Protein 5KNH (pdb70)

Radius of gyration: 19.31 Å; Cα contacts (8 Å, |Δi|>4): 411; chains: 2; bounding box: 51×54×42 Å

Foldseek 3Di:
DVLQVQLLVCLLVLVLVSNVVSVVVPHDLQRQDPQQDGSLLNNLLNLNLSSNVVSLVSPRDQLRQGNFQDGSLLNNLLSQRQSSNVVSVVSPYDLLRQTNQGDGSLLNNLQVQRVSNNVVSVVSPYDQCRQTNVRDGSLNNNVVNPNNVSNVVSVVD/DDPVVLLVVLLVLLVCLLVPPDPPFLVFDKWDAFDPVDDLLVSLLVRCVPRPPGPSCVVNNVSSCVVCVPPDIDGPSVNSVVSSVVSVVCVVVVVRD

Nearest PDB structures (foldseek):
  5knh-assembly1_I  TM=1.010E+00  e=1.601E-16  Macaca fascicularis
  3lb6-assembly2_B  TM=8.838E-01  e=1.759E-12  Homo sapiens
  5l6y-assembly1_C  TM=8.553E-01  e=4.167E-12  Homo sapiens
  8blq-assembly1_D  TM=8.612E-01  e=4.713E-12  Homo sapiens
  7rew-assembly1_I  TM=8.942E-01  e=2.339E-11  Macaca fascicularis

Structure (mmCIF, N/CA/C/O backbone):
data_5KNH
#
_entry.id   5KNH
#
_cell.length_a   52.410
_cell.length_b   78.490
_cell.length_c   119.440
_cell.angle_alpha   90.00
_cell.angle_beta   90.00
_cell.angle_gamma   90.00
#
_symmetry.space_group_name_H-M   'C 2 2 21'
#
loop_
_entity.id
_entity.type
_entity.pdbx_description
1 polymer 'DARPIN 6G9'
2 polymer IL13
3 non-polymer 'ACETATE ION'
4 water water
#
loop_
_atom_site.group_PDB
_atom_site.id
_atom_site.type_symbol
_atom_site.label_atom_id
_atom_site.label_alt_id
_atom_site.label_comp_id
_atom_site.label_asym_id
_atom_site.label_entity_id
_atom_site.label_seq_id
_atom_site.pdbx_PDB_ins_code
_atom_site.Cartn_x
_atom_site.Cartn_y
_atom_site.Cartn_z
_atom_site.occupancy
_atom_site.B_iso_or_equiv
_atom_site.auth_seq_id
_atom_site.auth_comp_id
_atom_site.auth_asym_id
_atom_site.auth_atom_id
_atom_site.pdbx_PDB_model_num
ATOM 1 N N . SER A 1 12 ? 22.711 24.375 31.719 1.00 54.89 12 SER D N 1
ATOM 2 C CA . SER A 1 12 ? 23.291 25.229 30.640 1.00 50.11 12 SER D CA 1
ATOM 3 C C . SER A 1 12 ? 23.353 24.487 29.302 1.00 43.88 12 SER D C 1
ATOM 4 O O . SER A 1 12 ? 22.933 25.022 28.269 1.00 33.91 12 SER D O 1
ATOM 6 N N . ASP A 1 13 ? 23.875 23.259 29.324 1.00 34.06 13 ASP D N 1
ATOM 7 C CA . ASP A 1 13 ? 23.910 22.421 28.127 1.00 28.54 13 ASP D CA 1
ATOM 8 C C . ASP A 1 13 ? 22.491 22.057 27.697 1.00 24.56 13 ASP D C 1
ATOM 9 O O . ASP A 1 13 ? 22.179 22.100 26.505 1.00 24.59 13 ASP D O 1
ATOM 14 N N . LEU A 1 14 ? 21.651 21.704 28.673 1.00 25.74 14 LEU D N 1
ATOM 15 C CA . LEU A 1 14 ? 20.248 21.374 28.418 1.00 25.35 14 LEU D CA 1
ATOM 16 C C . LEU A 1 14 ? 19.547 22.536 27.715 1.00 24.54 14 LEU D C 1
ATOM 17 O O . LEU A 1 14 ? 18.773 22.325 26.780 1.00 23.29 14 LEU D O 1
ATOM 22 N N . ASP A 1 15 ? 19.831 23.753 28.175 1.00 24.77 15 ASP D N 1
ATOM 23 C CA . ASP A 1 15 ? 19.194 24.970 27.661 1.00 22.49 15 ASP D CA 1
ATOM 24 C C . ASP A 1 15 ? 19.564 25.241 26.196 1.00 23.16 15 ASP D C 1
ATOM 25 O O . ASP A 1 15 ? 18.713 25.618 25.385 1.00 22.29 15 ASP D O 1
ATOM 30 N N . LYS A 1 16 ? 20.838 25.046 25.861 1.00 21.25 16 LYS D N 1
ATOM 31 C CA . LYS A 1 16 ? 21.316 25.184 24.494 1.00 21.10 16 LYS D CA 1
ATOM 32 C C . LYS A 1 16 ? 20.681 24.128 23.576 1.00 20.25 16 LYS D C 1
ATOM 33 O O . LYS A 1 16 ? 20.261 24.435 22.457 1.00 20.26 16 LYS D O 1
ATOM 36 N N . LYS A 1 17 ? 20.615 22.891 24.059 1.00 18.07 17 LYS D N 1
ATOM 37 C CA . LYS A 1 17 ? 19.972 21.804 23.331 1.00 17.80 17 LYS D CA 1
ATOM 38 C C . LYS A 1 17 ? 18.486 22.088 23.120 1.00 18.27 17 LYS D C 1
ATOM 39 O O . LYS A 1 17 ? 17.929 21.762 22.067 1.00 16.93 17 LYS D O 1
ATOM 45 N N . LEU A 1 18 ? 17.849 22.693 24.120 1.00 16.03 18 LEU D N 1
ATOM 46 C CA . LEU A 1 18 ? 16.428 23.013 24.002 1.00 13.66 18 LEU D CA 1
ATOM 47 C C . LEU A 1 18 ? 16.220 24.059 22.906 1.00 15.05 18 LEU D C 1
ATOM 48 O O . LEU A 1 18 ? 15.320 23.914 22.078 1.00 14.84 18 LEU D O 1
ATOM 53 N N . LEU A 1 19 ? 17.039 25.109 22.890 1.00 13.23 19 LEU D N 1
ATOM 54 C CA . LEU A 1 19 ? 16.942 26.115 21.816 1.00 15.79 19 LEU D CA 1
ATOM 55 C C . LEU A 1 19 ? 17.102 25.454 20.458 1.00 16.56 19 LEU D C 1
ATOM 56 O O . LEU A 1 19 ? 16.334 25.730 19.536 1.00 15.84 19 LEU D O 1
ATOM 61 N N . GLU A 1 20 ? 18.100 24.583 20.345 1.00 16.96 20 GLU D N 1
ATOM 62 C CA . GLU A 1 20 ? 18.372 23.872 19.093 1.00 16.24 20 GLU D CA 1
ATOM 63 C C . GLU A 1 20 ? 17.204 22.988 18.652 1.00 16.55 20 GLU D C 1
ATOM 64 O O . GLU A 1 20 ? 16.801 23.028 17.481 1.00 16.01 20 GLU D O 1
ATOM 70 N N . ALA A 1 21 ? 16.665 22.198 19.585 1.00 17.67 21 ALA D N 1
ATOM 71 C CA . ALA A 1 21 ? 15.597 21.249 19.284 1.00 16.91 21 ALA D CA 1
ATOM 72 C C . ALA A 1 21 ? 14.297 21.960 18.932 1.00 14.83 21 ALA D C 1
ATOM 73 O O . ALA A 1 21 ? 13.558 21.524 18.030 1.00 15.17 21 ALA D O 1
ATOM 75 N N . ALA A 1 22 ? 14.007 23.055 19.641 1.00 13.73 22 ALA D N 1
ATOM 76 C CA . ALA A 1 22 ? 12.826 23.864 19.353 1.00 12.75 22 ALA D CA 1
ATOM 77 C C . ALA A 1 22 ? 12.896 24.479 17.962 1.00 15.56 22 ALA D C 1
ATOM 78 O O . ALA A 1 22 ? 11.895 24.509 17.243 1.00 14.53 22 ALA D O 1
ATOM 80 N N . ARG A 1 23 ? 14.073 24.969 17.577 1.00 13.62 23 ARG D N 1
ATOM 81 C CA . ARG A 1 23 ? 14.246 25.538 16.238 1.00 11.94 23 ARG D CA 1
ATOM 82 C C . ARG A 1 23 ? 14.077 24.469 15.151 1.00 15.16 23 ARG D C 1
ATOM 83 O O . ARG A 1 23 ? 13.481 24.725 14.101 1.00 15.26 23 ARG D O 1
ATOM 91 N N . ALA A 1 24 ? 14.608 23.283 15.431 1.00 14.90 24 ALA D N 1
ATOM 92 C CA . ALA A 1 24 ? 14.681 22.191 14.456 1.00 16.11 24 ALA D CA 1
ATOM 93 C C . ALA A 1 24 ? 13.401 21.364 14.346 1.00 20.20 24 ALA D C 1
ATOM 94 O O . ALA A 1 24 ? 13.284 20.522 13.438 1.00 20.04 24 ALA D O 1
ATOM 96 N N . GLY A 1 25 ? 12.450 21.593 15.250 1.00 14.40 25 GLY D N 1
ATOM 97 C CA . GLY A 1 25 ? 11.174 20.868 15.222 1.00 13.21 25 GLY D CA 1
ATOM 98 C C . GLY A 1 25 ? 11.235 19.459 15.786 1.00 16.86 25 GLY D C 1
ATOM 99 O O . GLY A 1 25 ? 10.394 18.613 15.447 1.00 16.95 25 GLY D O 1
ATOM 100 N N . GLN A 1 26 ? 12.225 19.209 16.643 1.00 16.28 26 GLN D N 1
ATOM 101 C CA . GLN A 1 26 ? 12.453 17.879 17.195 1.00 15.14 26 GLN D CA 1
ATOM 102 C C . GLN A 1 26 ? 11.563 17.635 18.400 1.00 16.25 26 GLN D C 1
ATOM 103 O O . GLN A 1 26 ? 11.989 17.825 19.540 1.00 18.30 26 GLN D O 1
ATOM 109 N N . ASP A 1 27 ? 10.327 17.212 18.121 1.00 14.93 27 ASP D N 1
ATOM 110 C CA . ASP A 1 27 ? 9.282 17.092 19.135 1.00 13.79 27 ASP D CA 1
ATOM 111 C C . ASP A 1 27 ? 9.746 16.249 20.319 1.00 18.78 27 ASP D C 1
ATOM 112 O O . ASP A 1 27 ? 9.627 16.676 21.473 1.00 17.45 27 ASP D O 1
ATOM 117 N N . ASP A 1 28 ? 10.271 15.058 20.024 1.00 21.09 28 ASP D N 1
ATOM 118 C CA . ASP A 1 28 ? 10.654 14.119 21.076 1.00 20.78 28 ASP D CA 1
ATOM 119 C C . ASP A 1 28 ? 11.775 14.679 21.937 1.00 19.54 28 ASP D C 1
ATOM 120 O O . ASP A 1 28 ? 11.739 14.547 23.168 1.00 22.85 28 ASP D O 1
ATOM 125 N N . GLU A 1 29 ? 12.759 15.300 21.293 1.00 17.51 29 GLU D N 1
ATOM 126 C CA . GLU A 1 29 ? 13.890 15.885 22.009 1.00 16.89 29 GLU D CA 1
ATOM 127 C C . GLU A 1 29 ? 13.443 17.012 22.945 1.00 18.05 29 GLU D C 1
ATOM 128 O O . GLU A 1 29 ? 13.927 17.112 24.071 1.00 19.48 29 GLU D O 1
ATOM 134 N N . VAL A 1 30 ? 12.522 17.856 22.482 1.00 16.26 30 VAL D N 1
ATOM 135 C CA . VAL A 1 30 ? 11.965 18.898 23.337 1.00 15.07 30 VAL D CA 1
ATOM 136 C C . VAL A 1 30 ? 11.289 18.288 24.573 1.00 16.17 30 VAL D C 1
ATOM 137 O O . VAL A 1 30 ? 11.480 18.783 25.684 1.00 18.85 30 VAL D O 1
ATOM 141 N N . ARG A 1 31 ? 10.508 17.225 24.384 1.00 18.91 31 ARG D N 1
ATOM 142 C CA . ARG A 1 31 ? 9.809 16.586 25.510 1.00 18.04 31 ARG D CA 1
ATOM 143 C C . ARG A 1 31 ? 10.811 16.057 26.527 1.00 21.72 31 ARG D C 1
ATOM 144 O O . ARG A 1 31 ? 10.635 16.231 27.735 1.00 22.08 31 ARG D O 1
ATOM 152 N N . ILE A 1 32 ? 11.861 15.413 26.026 1.00 19.76 32 ILE D N 1
ATOM 153 C CA . ILE A 1 32 ? 12.902 14.835 26.873 1.00 20.18 32 ILE D CA 1
ATOM 154 C C . ILE A 1 32 ? 13.655 15.907 27.648 1.00 21.97 32 ILE D C 1
ATOM 155 O O . ILE A 1 32 ? 13.824 15.794 28.853 1.00 21.16 32 ILE D O 1
ATOM 160 N N . LEU A 1 33 ? 14.103 16.946 26.951 1.00 17.82 33 LEU D N 1
ATOM 161 C CA . LEU A 1 33 ? 14.837 18.033 27.598 1.00 18.82 33 LEU D CA 1
ATOM 162 C C . LEU A 1 33 ? 13.986 18.729 28.661 1.00 19.46 33 LEU D C 1
ATOM 163 O O . LEU A 1 33 ? 14.500 19.076 29.726 1.00 20.47 33 LEU D O 1
ATOM 168 N N . MET A 1 34 ? 12.697 18.934 28.385 1.00 17.93 34 MET D N 1
ATOM 169 C CA . MET A 1 34 ? 11.817 19.590 29.360 1.00 18.74 34 MET D CA 1
ATOM 170 C C . MET A 1 34 ? 11.616 18.712 30.602 1.00 21.34 34 MET D C 1
ATOM 171 O O . MET A 1 34 ? 11.677 19.207 31.732 1.00 22.34 34 MET D O 1
ATOM 176 N N . ALA A 1 35 ? 11.379 17.421 30.386 1.00 21.12 35 ALA D N 1
ATOM 177 C CA . ALA A 1 35 ? 11.269 16.461 31.481 1.00 25.88 35 ALA D CA 1
ATOM 178 C C . ALA A 1 35 ? 12.544 16.364 32.326 1.00 27.39 35 ALA D C 1
ATOM 179 O O . ALA A 1 35 ? 12.471 16.069 33.519 1.00 29.90 35 ALA D O 1
ATOM 181 N N . ASN A 1 36 ? 13.701 16.611 31.707 1.00 25.29 36 ASN D N 1
ATOM 182 C CA . ASN A 1 36 ? 14.994 16.555 32.399 1.00 23.57 36 ASN D CA 1
ATOM 183 C C . ASN A 1 36 ? 15.452 17.885 33.028 1.00 24.20 36 ASN D C 1
ATOM 184 O O . ASN A 1 36 ? 16.574 17.991 33.537 1.00 31.41 36 ASN D O 1
ATOM 189 N N . GLY A 1 37 ? 14.584 18.895 32.990 1.00 24.55 37 GLY D N 1
ATOM 190 C CA . GLY A 1 37 ? 14.836 20.146 33.695 1.00 26.31 37 GLY D CA 1
ATOM 191 C C . GLY A 1 37 ? 15.363 21.324 32.895 1.00 31.47 37 GLY D C 1
ATOM 192 O O . GLY A 1 37 ? 15.833 22.300 33.481 1.00 29.83 37 GLY D O 1
ATOM 193 N N . ALA A 1 38 ? 15.292 21.248 31.567 1.00 22.18 38 ALA D N 1
ATOM 194 C CA . ALA A 1 38 ? 15.695 22.381 30.725 1.00 19.97 38 ALA D CA 1
ATOM 195 C C . ALA A 1 38 ? 14.878 23.623 31.077 1.00 17.36 38 ALA D C 1
ATOM 196 O O . ALA A 1 38 ? 13.699 23.521 31.427 1.00 22.02 38 ALA D O 1
ATOM 198 N N . ASP A 1 39 ? 15.510 24.793 30.983 1.00 17.32 39 ASP D N 1
ATOM 199 C CA . ASP A 1 39 ? 14.851 26.070 31.259 1.00 16.72 39 ASP D CA 1
ATOM 200 C C . ASP A 1 39 ? 13.962 26.459 30.080 1.00 16.41 39 ASP D C 1
ATOM 201 O O . ASP A 1 39 ? 14.472 26.768 28.998 1.00 17.36 39 ASP D O 1
ATOM 206 N N . VAL A 1 40 ? 12.648 26.441 30.299 1.00 16.31 40 VAL D N 1
ATOM 207 C CA . VAL A 1 40 ? 11.676 26.739 29.238 1.00 12.84 40 VAL D CA 1
ATOM 208 C C . VAL A 1 40 ? 11.910 28.116 28.606 1.00 16.05 40 VAL D C 1
ATOM 209 O O . VAL A 1 40 ? 11.588 28.319 27.429 1.00 15.25 40 VAL D O 1
ATOM 213 N N . ASN A 1 41 ? 12.466 29.043 29.387 1.00 12.45 41 ASN D N 1
ATOM 214 C CA . ASN A 1 41 ? 12.726 30.399 28.929 1.00 15.57 41 ASN D CA 1
ATOM 215 C C . ASN A 1 41 ? 14.208 30.715 28.703 1.00 15.61 41 ASN D C 1
ATOM 216 O O . ASN A 1 41 ? 14.632 31.870 28.854 1.00 18.62 41 ASN D O 1
ATOM 221 N N . ALA A 1 42 ? 14.978 29.689 28.344 1.00 14.04 42 ALA D N 1
ATOM 222 C CA . ALA A 1 42 ? 16.359 29.861 27.885 1.00 15.80 42 ALA D CA 1
ATOM 223 C C . ALA A 1 42 ? 16.455 30.967 26.842 1.00 15.72 42 ALA D C 1
ATOM 224 O O . ALA A 1 42 ? 15.533 31.149 26.050 1.00 16.91 42 ALA D O 1
ATOM 226 N N . ARG A 1 43 ? 17.571 31.695 26.852 1.00 16.22 43 ARG D N 1
ATOM 227 C CA . ARG A 1 43 ? 17.808 32.814 25.936 1.00 17.72 43 ARG D CA 1
ATOM 228 C C . ARG A 1 43 ? 19.088 32.604 25.166 1.00 19.41 43 ARG D C 1
ATOM 229 O O . ARG A 1 43 ? 20.125 32.238 25.744 1.00 19.04 43 ARG D O 1
ATOM 237 N N . ASP A 1 44 ? 19.030 32.832 23.855 1.00 15.74 44 ASP D N 1
ATOM 238 C CA . ASP A 1 44 ? 20.270 32.928 23.099 1.00 16.27 44 ASP D CA 1
ATOM 239 C C . ASP A 1 44 ? 20.846 34.358 23.105 1.00 15.11 44 ASP D C 1
ATOM 240 O O . ASP A 1 44 ? 20.311 35.251 23.770 1.00 15.93 44 ASP D O 1
ATOM 245 N N . SER A 1 45 ? 21.935 34.561 22.365 1.00 19.35 45 SER D N 1
ATOM 246 C CA . SER A 1 45 ? 22.621 35.857 22.349 1.00 21.01 45 SER D CA 1
ATOM 247 C C . SER A 1 45 ? 21.782 37.003 21.766 1.00 18.07 45 SER D C 1
ATOM 248 O O . SER A 1 45 ? 22.085 38.171 21.983 1.00 21.37 45 SER D O 1
ATOM 251 N N . TYR A 1 46 ? 20.725 36.659 21.027 1.00 16.28 46 TYR D N 1
ATOM 252 C CA . TYR A 1 46 ? 19.830 37.671 20.472 1.00 15.41 46 TYR D CA 1
ATOM 253 C C . TYR A 1 46 ? 18.552 37.867 21.295 1.00 14.52 46 TYR D C 1
ATOM 254 O O . TYR A 1 46 ? 17.621 38.601 20.895 1.00 15.39 46 TYR D O 1
ATOM 263 N N . GLY A 1 47 ? 18.496 37.214 22.452 1.00 13.79 47 GLY D N 1
ATOM 264 C CA . GLY A 1 47 ? 17.317 37.287 23.285 1.00 13.42 47 GLY D CA 1
ATOM 265 C C . GLY A 1 47 ? 16.213 36.343 22.855 1.00 13.10 47 GLY D C 1
ATOM 266 O O . GLY A 1 47 ? 15.112 36.417 23.393 1.00 15.15 47 GLY D O 1
ATOM 267 N N . SER A 1 48 ? 16.478 35.453 21.897 1.00 13.17 48 SER D N 1
ATOM 268 C CA . SER A 1 48 ? 15.440 34.506 21.449 1.00 14.15 48 SER D CA 1
ATOM 269 C C . SER A 1 48 ? 15.264 33.365 22.437 1.00 12.16 48 SER D C 1
ATOM 270 O O . SER A 1 48 ? 16.255 32.777 22.922 1.00 15.44 48 SER D O 1
ATOM 273 N N . THR A 1 49 ? 14.005 33.057 22.729 1.00 12.09 49 THR D N 1
ATOM 274 C CA . THR A 1 49 ? 13.645 31.898 23.557 1.00 11.83 49 THR D CA 1
ATOM 275 C C . THR A 1 49 ? 13.216 30.707 22.704 1.00 12.85 49 THR D C 1
ATOM 276 O O . THR A 1 49 ? 12.949 30.873 21.490 1.00 11.67 49 THR D O 1
ATOM 280 N N . PRO A 1 50 ? 13.139 29.498 23.304 1.00 10.30 50 PRO D N 1
ATOM 281 C CA . PRO A 1 50 ? 12.646 28.354 22.528 1.00 12.17 50 PRO D CA 1
ATOM 282 C C . PRO A 1 50 ? 11.278 28.653 21.882 1.00 11.10 50 PRO D C 1
ATOM 283 O O . PRO A 1 50 ? 11.048 28.255 20.732 1.00 13.18 50 PRO D O 1
ATOM 287 N N . LEU A 1 51 ? 10.393 29.342 22.610 1.00 11.39 51 LEU D N 1
ATOM 288 C CA . LEU A 1 51 ? 9.081 29.705 22.065 1.00 11.54 51 LEU D CA 1
ATOM 289 C C . LEU A 1 51 ? 9.195 30.617 20.838 1.00 11.95 51 LEU D C 1
ATOM 290 O O . LEU A 1 51 ? 8.436 30.448 19.874 1.00 13.18 51 LEU D O 1
ATOM 295 N N . HIS A 1 52 ? 10.127 31.574 20.863 1.00 10.12 52 HIS D N 1
ATOM 296 C CA . HIS A 1 52 ? 10.372 32.416 19.672 1.00 11.43 52 HIS D CA 1
ATOM 297 C C . HIS A 1 52 ? 10.747 31.546 18.485 1.00 12.33 52 HIS D C 1
ATOM 298 O O . HIS A 1 52 ? 10.166 31.682 17.393 1.00 12.32 52 HIS D O 1
ATOM 305 N N . LEU A 1 53 ? 11.719 30.654 18.692 1.00 11.37 53 LEU D N 1
ATOM 306 C CA . LEU A 1 53 ? 12.234 29.851 17.587 1.00 10.49 53 LEU D CA 1
ATOM 307 C C . LEU A 1 53 ? 11.170 28.900 17.054 1.00 12.01 53 LEU D C 1
ATOM 308 O O . LEU A 1 53 ? 10.991 28.792 15.846 1.00 13.21 53 LEU D O 1
ATOM 313 N N . ALA A 1 54 ? 10.463 28.213 17.947 1.00 11.54 54 ALA D N 1
ATOM 314 C CA . ALA A 1 54 ? 9.422 27.282 17.511 1.00 9.91 54 ALA D CA 1
ATOM 315 C C . ALA A 1 54 ? 8.289 28.005 16.761 1.00 11.52 54 ALA D C 1
ATOM 316 O O . ALA A 1 54 ? 7.807 27.518 15.732 1.00 12.61 54 ALA D O 1
ATOM 318 N N . ALA A 1 55 ? 7.854 29.165 17.261 1.00 11.23 55 ALA D N 1
ATOM 319 C CA . ALA A 1 55 ? 6.799 29.932 16.597 1.00 13.23 55 ALA D CA 1
ATOM 320 C C . ALA A 1 55 ? 7.258 30.398 15.227 1.00 12.14 55 ALA D C 1
ATOM 321 O O . ALA A 1 55 ? 6.516 30.296 14.231 1.00 12.17 55 ALA D O 1
ATOM 323 N N . ARG A 1 56 ? 8.478 30.909 15.175 1.00 10.82 56 ARG D N 1
ATOM 324 C CA . ARG A 1 56 ? 9.044 31.397 13.926 1.00 12.61 56 ARG D CA 1
ATOM 325 C C . ARG A 1 56 ? 9.128 30.319 12.860 1.00 14.67 56 ARG D C 1
ATOM 326 O O . ARG A 1 56 ? 8.895 30.588 11.665 1.00 14.78 56 ARG D O 1
ATOM 334 N N . GLU A 1 57 ? 9.461 29.103 13.291 1.00 11.82 57 GLU D N 1
ATOM 335 C CA . GLU A 1 57 ? 9.701 27.989 12.379 1.00 14.15 57 GLU D CA 1
ATOM 336 C C . GLU A 1 57 ? 8.468 27.117 12.137 1.00 12.99 57 GLU D C 1
ATOM 337 O O . GLU A 1 57 ? 8.557 26.109 11.433 1.00 18.16 57 GLU D O 1
ATOM 343 N N . GLY A 1 58 ? 7.336 27.509 12.718 1.00 13.18 58 GLY D N 1
ATOM 344 C CA . GLY A 1 58 ? 6.056 26.850 12.447 1.00 12.99 58 GLY D CA 1
ATOM 345 C C . GLY A 1 58 ? 5.864 25.539 13.181 1.00 14.85 58 GLY D C 1
ATOM 346 O O . GLY A 1 58 ? 5.060 24.702 12.751 1.00 15.53 58 GLY D O 1
ATOM 347 N N . HIS A 1 59 ? 6.591 25.352 14.283 1.00 11.22 59 HIS D N 1
ATOM 348 C CA . HIS A 1 59 ? 6.544 24.074 15.012 1.00 10.60 59 HIS D CA 1
ATOM 349 C C . HIS A 1 59 ? 5.473 24.047 16.088 1.00 14.89 59 HIS D C 1
ATOM 350 O O . HIS A 1 59 ? 5.747 24.331 17.252 1.00 12.70 59 HIS D O 1
ATOM 357 N N . LEU A 1 60 ? 4.260 23.701 15.678 1.00 11.64 60 LEU D N 1
ATOM 358 C CA . LEU A 1 60 ? 3.054 23.846 16.495 1.00 11.52 60 LEU D CA 1
ATOM 359 C C . LEU A 1 60 ? 3.090 22.966 17.736 1.00 13.81 60 LEU D C 1
ATOM 360 O O . LEU A 1 60 ? 2.820 23.458 18.832 1.00 13.15 60 LEU D O 1
ATOM 365 N N . GLU A 1 61 ? 3.415 21.685 17.574 1.00 13.16 61 GLU D N 1
ATOM 366 C CA . GLU A 1 61 ? 3.455 20.779 18.734 1.00 12.02 61 GLU D CA 1
ATOM 367 C C . GLU A 1 61 ? 4.405 21.318 19.796 1.00 15.46 61 GLU D C 1
ATOM 368 O O . GLU A 1 61 ? 4.075 21.329 20.994 1.00 12.97 61 GLU D O 1
ATOM 374 N N . ILE A 1 62 ? 5.578 21.766 19.355 1.00 11.64 62 ILE D N 1
ATOM 375 C CA . ILE A 1 62 ? 6.579 22.331 20.275 1.00 11.35 62 ILE D CA 1
ATOM 376 C C . ILE A 1 62 ? 6.085 23.616 20.950 1.00 12.68 62 ILE D C 1
ATOM 377 O O . ILE A 1 62 ? 6.285 23.797 22.162 1.00 13.07 62 ILE D O 1
ATOM 382 N N . VAL A 1 63 ? 5.442 24.505 20.187 1.00 11.52 63 VAL D N 1
ATOM 383 C CA . VAL A 1 63 ? 4.831 25.700 20.768 1.00 11.65 63 VAL D CA 1
ATOM 384 C C . VAL A 1 63 ? 3.885 25.291 21.897 1.00 11.53 63 VAL D C 1
ATOM 385 O O . VAL A 1 63 ? 3.937 25.869 22.991 1.00 12.25 63 VAL D O 1
ATOM 389 N N . GLU A 1 64 ? 3.033 24.301 21.628 1.00 11.99 64 GLU D N 1
ATOM 390 C CA . GLU A 1 64 ? 2.058 23.813 22.633 1.00 12.31 64 GLU D CA 1
ATOM 391 C C . GLU A 1 64 ? 2.748 23.264 23.885 1.00 11.67 64 GLU D C 1
ATOM 392 O O . GLU A 1 64 ? 2.374 23.629 25.013 1.00 14.86 64 GLU D O 1
ATOM 398 N N . VAL A 1 65 ? 3.743 22.399 23.688 1.00 11.20 65 VAL D N 1
ATOM 399 C CA . VAL A 1 65 ? 4.510 21.797 24.795 1.00 11.79 65 VAL D CA 1
ATOM 400 C C . VAL A 1 65 ? 5.149 22.897 25.640 1.00 14.22 65 VAL D C 1
ATOM 401 O O . VAL A 1 65 ? 5.050 22.876 26.887 1.00 13.72 65 VAL D O 1
ATOM 405 N N . LEU A 1 66 ? 5.800 23.856 24.976 1.00 13.88 66 LEU D N 1
ATOM 406 C CA . LEU A 1 66 ? 6.480 24.928 25.708 1.00 12.10 66 LEU D CA 1
ATOM 407 C C . LEU A 1 66 ? 5.498 25.763 26.522 1.00 13.39 66 LEU D C 1
ATOM 408 O O . LEU A 1 66 ? 5.777 26.074 27.687 1.00 14.31 66 LEU D O 1
ATOM 413 N N . LEU A 1 67 ? 4.363 26.124 25.923 1.00 13.42 67 LEU D N 1
ATOM 414 C CA . LEU A 1 67 ? 3.362 26.907 26.640 1.00 12.32 67 LEU D CA 1
ATOM 415 C C . LEU A 1 67 ? 2.861 26.157 27.859 1.00 15.21 67 LEU D C 1
ATOM 416 O O . LEU A 1 67 ? 2.686 26.759 28.926 1.00 14.86 67 LEU D O 1
ATOM 421 N N . LYS A 1 68 ? 2.635 24.856 27.703 1.00 15.13 68 LYS D N 1
ATOM 422 C CA . LYS A 1 68 ? 2.166 24.040 28.839 1.00 14.93 68 LYS D CA 1
ATOM 423 C C . LYS A 1 68 ? 3.212 23.925 29.956 1.00 13.61 68 LYS D C 1
ATOM 424 O O . LYS A 1 68 ? 2.859 23.685 31.135 1.00 17.28 68 LYS D O 1
ATOM 430 N N . TYR A 1 69 ? 4.487 24.090 29.616 1.00 16.09 69 TYR D N 1
ATOM 431 C CA . TYR A 1 69 ? 5.578 24.121 30.603 1.00 17.16 69 TYR D CA 1
ATOM 432 C C . TYR A 1 69 ? 5.855 25.512 31.184 1.00 15.01 69 TYR D C 1
ATOM 433 O O . TYR A 1 69 ? 6.840 25.702 31.923 1.00 17.34 69 TYR D O 1
ATOM 442 N N . GLY A 1 70 ? 4.994 26.475 30.854 1.00 15.33 70 GLY D N 1
ATOM 443 C CA . GLY A 1 70 ? 5.097 27.836 31.388 1.00 16.08 70 GLY D CA 1
ATOM 444 C C . GLY A 1 70 ? 5.977 28.788 30.605 1.00 16.37 70 GLY D C 1
ATOM 445 O O . GLY A 1 70 ? 6.506 29.756 31.167 1.00 16.24 70 GLY D O 1
ATOM 446 N N . ALA A 1 71 ? 6.151 28.540 29.303 1.00 14.70 71 ALA D N 1
ATOM 447 C CA . ALA A 1 71 ? 6.943 29.476 28.489 1.00 14.01 71 ALA D CA 1
ATOM 448 C C . ALA A 1 71 ? 6.369 30.882 28.594 1.00 14.83 71 ALA D C 1
ATOM 449 O O . ALA A 1 71 ? 5.146 31.059 28.671 1.00 16.48 71 ALA D O 1
ATOM 451 N N . ASP A 1 72 ? 7.254 31.875 28.597 1.00 13.16 72 ASP D N 1
ATOM 452 C CA . ASP A 1 72 ? 6.845 33.269 28.672 1.00 11.06 72 ASP D CA 1
ATOM 453 C C . ASP A 1 72 ? 6.302 33.689 27.320 1.00 13.85 72 ASP D C 1
ATOM 454 O O . ASP A 1 72 ? 7.077 33.934 26.385 1.00 13.90 72 ASP D O 1
ATOM 459 N N . VAL A 1 73 ? 4.979 33.771 27.221 1.00 12.90 73 VAL D N 1
ATOM 460 C CA . VAL A 1 73 ? 4.316 33.971 25.929 1.00 11.43 73 VAL D CA 1
ATOM 461 C C . VAL A 1 73 ? 4.656 35.344 25.325 1.00 14.63 73 VAL D C 1
ATOM 462 O O . VAL A 1 73 ? 4.577 35.528 24.102 1.00 14.87 73 VAL D O 1
ATOM 466 N N . ASN A 1 74 ? 5.030 36.293 26.185 1.00 12.65 74 ASN D N 1
ATOM 467 C CA . ASN A 1 74 ? 5.343 37.660 25.760 1.00 14.01 74 ASN D CA 1
ATOM 468 C C . ASN A 1 74 ? 6.822 38.040 25.866 1.00 13.00 74 ASN D C 1
ATOM 469 O O . ASN A 1 74 ? 7.153 39.230 25.892 1.00 14.18 74 ASN D O 1
ATOM 474 N N . ALA A 1 75 ? 7.699 37.036 25.927 1.00 12.19 75 ALA D N 1
ATOM 475 C CA . ALA A 1 75 ? 9.145 37.275 25.926 1.00 13.06 75 ALA D CA 1
ATOM 476 C C . ALA A 1 75 ? 9.515 38.100 24.697 1.00 14.83 75 ALA D C 1
ATOM 477 O O . ALA A 1 75 ? 8.986 37.863 23.598 1.00 14.30 75 ALA D O 1
ATOM 479 N N . ALA A 1 76 ? 10.413 39.058 24.887 1.00 12.03 76 ALA D N 1
ATOM 480 C CA . ALA A 1 76 ? 10.861 39.916 23.781 1.00 13.72 76 ALA D CA 1
ATOM 481 C C . ALA A 1 76 ? 12.317 39.689 23.445 1.00 12.67 76 ALA D C 1
ATOM 482 O O . ALA A 1 76 ? 13.173 39.669 24.328 1.00 16.33 76 ALA D O 1
ATOM 484 N N . ASP A 1 77 ? 12.606 39.516 22.151 1.00 12.79 77 ASP D N 1
ATOM 485 C CA . ASP A 1 77 ? 13.991 39.408 21.698 1.00 13.17 77 ASP D CA 1
ATOM 486 C C . ASP A 1 77 ? 14.623 40.802 21.508 1.00 11.79 77 ASP D C 1
ATOM 487 O O . ASP A 1 77 ? 14.016 41.815 21.870 1.00 13.45 77 ASP D O 1
ATOM 492 N N . PHE A 1 78 ? 15.833 40.849 20.941 1.00 13.67 78 PHE D N 1
ATOM 493 C CA . PHE A 1 78 ? 16.562 42.129 20.901 1.00 13.17 78 PHE D CA 1
ATOM 494 C C . PHE A 1 78 ? 15.908 43.209 20.033 1.00 16.81 78 PHE D C 1
ATOM 495 O O . PHE A 1 78 ? 16.207 44.400 20.205 1.00 19.02 78 PHE D O 1
ATOM 503 N N . ILE A 1 79 ? 15.028 42.809 19.112 1.00 13.83 79 ILE D N 1
ATOM 504 C CA . ILE A 1 79 ? 14.312 43.802 18.298 1.00 12.59 79 ILE D CA 1
ATOM 505 C C . ILE A 1 79 ? 12.870 43.950 18.737 1.00 14.68 79 ILE D C 1
ATOM 506 O O . ILE A 1 79 ? 12.065 44.535 18.038 1.00 14.91 79 ILE D O 1
ATOM 511 N N . GLY A 1 80 ? 12.568 43.407 19.906 1.00 13.12 80 GLY D N 1
ATOM 512 C CA . GLY A 1 80 ? 11.255 43.556 20.508 1.00 13.89 80 GLY D CA 1
ATOM 513 C C . GLY A 1 80 ? 10.203 42.614 19.958 1.00 12.72 80 GLY D C 1
ATOM 514 O O . GLY A 1 80 ? 9.024 42.812 20.225 1.00 14.58 80 GLY D O 1
ATOM 515 N N . ASP A 1 81 ? 10.615 41.596 19.196 1.00 13.03 81 ASP D N 1
ATOM 516 C CA . ASP A 1 81 ? 9.638 40.594 18.727 1.00 13.81 81 ASP D CA 1
ATOM 517 C C . ASP A 1 81 ? 9.181 39.771 19.903 1.00 14.43 81 ASP D C 1
ATOM 518 O O . ASP A 1 81 ? 10.007 39.288 20.675 1.00 13.68 81 ASP D O 1
ATOM 523 N N . THR A 1 82 ? 7.874 39.608 20.041 1.00 12.07 82 THR D N 1
ATOM 524 C CA . THR A 1 82 ? 7.340 38.502 20.825 1.00 13.05 82 THR D CA 1
ATOM 525 C C . THR A 1 82 ? 7.128 37.302 19.899 1.00 14.85 82 THR D C 1
ATOM 526 O O . THR A 1 82 ? 7.149 37.460 18.681 1.00 12.15 82 THR D O 1
ATOM 530 N N . PRO A 1 83 ? 6.924 36.101 20.455 1.00 12.15 83 PRO D N 1
ATOM 531 C CA . PRO A 1 83 ? 6.599 34.969 19.577 1.00 10.42 83 PRO D CA 1
ATOM 532 C C . PRO A 1 83 ? 5.415 35.267 18.644 1.00 10.36 83 PRO D C 1
ATOM 533 O O . PRO A 1 83 ? 5.418 34.793 17.495 1.00 12.00 83 PRO D O 1
ATOM 537 N N . LEU A 1 84 ? 4.423 36.030 19.107 1.00 10.85 84 LEU D N 1
ATOM 538 C CA . LEU A 1 84 ? 3.302 36.400 18.246 1.00 11.05 84 LEU D CA 1
ATOM 539 C C . LEU A 1 84 ? 3.746 37.218 17.020 1.00 9.93 84 LEU D C 1
ATOM 540 O O . LEU A 1 84 ? 3.235 36.987 15.922 1.00 12.88 84 LEU D O 1
ATOM 545 N N . HIS A 1 85 ? 4.679 38.158 17.184 1.00 11.09 85 HIS D N 1
ATOM 546 C CA . HIS A 1 85 ? 5.210 38.871 16.016 1.00 11.89 85 HIS D CA 1
ATOM 547 C C . HIS A 1 85 ? 5.744 37.897 14.971 1.00 12.14 85 HIS D C 1
ATOM 548 O O . HIS A 1 85 ? 5.480 38.057 13.772 1.00 13.84 85 HIS D O 1
ATOM 555 N N . LEU A 1 86 ? 6.491 36.895 15.423 1.00 11.57 86 LEU D N 1
ATOM 556 C CA . LEU A 1 86 ? 7.154 35.946 14.530 1.00 10.77 86 LEU D CA 1
ATOM 557 C C . LEU A 1 86 ? 6.146 35.001 13.879 1.00 12.01 86 LEU D C 1
ATOM 558 O O . LEU A 1 86 ? 6.235 34.730 12.669 1.00 13.57 86 LEU D O 1
ATOM 563 N N . ALA A 1 87 ? 5.192 34.500 14.665 1.00 11.63 87 ALA D N 1
ATOM 564 C CA . ALA A 1 87 ? 4.112 33.658 14.115 1.00 10.67 87 ALA D CA 1
ATOM 565 C C . ALA A 1 87 ? 3.306 34.412 13.057 1.00 11.71 87 ALA D C 1
ATOM 566 O O . ALA A 1 87 ? 2.970 33.839 12.006 1.00 11.87 87 ALA D O 1
ATOM 568 N N . ALA A 1 88 ? 2.993 35.683 13.314 1.00 12.38 88 ALA D N 1
ATOM 569 C CA . ALA A 1 88 ? 2.245 36.495 12.337 1.00 11.67 88 ALA D CA 1
ATOM 570 C C . ALA A 1 88 ? 3.074 36.725 11.071 1.00 12.11 88 ALA D C 1
ATOM 571 O O . ALA A 1 88 ? 2.582 36.488 9.953 1.00 14.25 88 ALA D O 1
ATOM 573 N N . TYR A 1 89 ? 4.312 37.179 11.252 1.00 12.77 89 TYR D N 1
ATOM 574 C CA . TYR A 1 89 ? 5.175 37.514 10.121 1.00 11.65 89 TYR D CA 1
ATOM 575 C C . TYR A 1 89 ? 5.479 36.281 9.259 1.00 12.59 89 TYR D C 1
ATOM 576 O O . TYR A 1 89 ? 5.543 36.369 8.022 1.00 13.31 89 TYR D O 1
ATOM 585 N N . ARG A 1 90 ? 5.664 35.130 9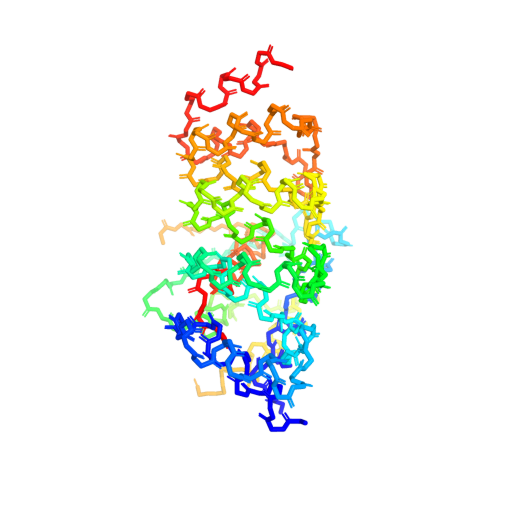.907 1.00 12.77 90 ARG D N 1
ATOM 586 C CA . ARG A 1 90 ? 5.981 33.895 9.178 1.00 11.36 90 ARG D CA 1
ATOM 587 C C . ARG A 1 90 ? 4.746 33.145 8.687 1.00 9.61 90 ARG D C 1
ATOM 588 O O . ARG A 1 90 ? 4.864 32.078 8.054 1.00 14.34 90 ARG D O 1
ATOM 596 N N . GLY A 1 91 ? 3.567 33.694 8.975 1.00 13.57 91 GLY D N 1
ATOM 597 C CA . GLY A 1 91 ? 2.338 33.236 8.339 1.00 14.04 91 GLY D CA 1
ATOM 598 C C . GLY A 1 91 ? 1.792 31.937 8.908 1.00 15.16 91 GLY D C 1
ATOM 599 O O . GLY A 1 91 ? 1.241 31.122 8.169 1.00 17.36 91 GLY D O 1
ATOM 600 N N . HIS A 1 92 ? 1.938 31.738 10.217 1.00 11.58 92 HIS D N 1
ATOM 601 C CA . HIS A 1 92 ? 1.439 30.508 10.849 1.00 9.57 92 HIS D CA 1
ATOM 602 C C . HIS A 1 92 ? 0.197 30.773 11.689 1.00 12.58 92 HIS D C 1
ATOM 603 O O . HIS A 1 92 ? 0.296 31.016 12.895 1.00 12.89 92 HIS D O 1
ATOM 610 N N . LEU A 1 93 ? -0.959 30.721 11.027 1.00 11.05 93 LEU D N 1
ATOM 611 C CA . LEU A 1 93 ? -2.255 31.008 11.617 1.00 13.07 93 LEU D CA 1
ATOM 612 C C . LEU A 1 93 ? -2.495 30.179 12.860 1.00 11.70 93 LEU D C 1
ATOM 613 O O . LEU A 1 93 ? -2.979 30.706 13.853 1.00 12.82 93 LEU D O 1
ATOM 618 N N . GLU A 1 94 ? -2.153 28.890 12.795 1.00 13.02 94 GLU D N 1
ATOM 619 C CA . GLU A 1 94 ? -2.433 27.960 13.878 1.00 15.49 94 GLU D CA 1
ATOM 620 C C . GLU A 1 94 ? -1.636 28.371 15.114 1.00 13.46 94 GLU D C 1
ATOM 621 O O . GLU A 1 94 ? -2.118 28.218 16.246 1.00 13.36 94 GLU D O 1
ATOM 627 N N . ILE A 1 95 ? -0.431 28.889 14.894 1.00 11.15 95 ILE D N 1
ATOM 628 C CA . ILE A 1 95 ? 0.433 29.307 16.017 1.00 11.04 95 ILE D CA 1
ATOM 629 C C . ILE A 1 95 ? -0.012 30.661 16.572 1.00 12.67 95 ILE D C 1
ATOM 630 O O . ILE A 1 95 ? 0.009 30.893 17.788 1.00 12.12 95 ILE D O 1
ATOM 635 N N . VAL A 1 96 ? -0.420 31.572 15.688 1.00 11.45 96 VAL D N 1
ATOM 636 C CA . VAL A 1 96 ? -1.046 32.813 16.130 1.00 12.22 96 VAL D CA 1
ATOM 637 C C . VAL A 1 96 ? -2.210 32.496 17.077 1.00 10.21 96 VAL D C 1
ATOM 638 O O . VAL A 1 96 ? -2.325 33.082 18.156 1.00 12.38 96 VAL D O 1
ATOM 642 N N . GLU A 1 97 ? -3.067 31.567 16.670 1.00 11.29 97 GLU D N 1
ATOM 643 C CA . GLU A 1 97 ? -4.235 31.195 17.465 1.00 12.39 97 GLU D CA 1
ATOM 644 C C . GLU A 1 97 ? -3.848 30.655 18.845 1.00 12.90 97 GLU D C 1
ATOM 645 O O . GLU A 1 97 ? -4.426 31.093 19.855 1.00 15.53 97 GLU D O 1
ATOM 651 N N . VAL A 1 98 ? -2.893 29.727 18.907 1.00 11.42 98 VAL D N 1
ATOM 652 C CA . VAL A 1 98 ? -2.550 29.141 20.196 1.00 12.61 98 VAL D CA 1
ATOM 653 C C . VAL A 1 98 ? -1.826 30.136 21.112 1.00 13.82 98 VAL D C 1
ATOM 654 O O . VAL A 1 98 ? -2.038 30.140 22.337 1.00 13.28 98 VAL D O 1
ATOM 658 N N . LEU A 1 99 ? -0.971 30.984 20.540 1.00 11.50 99 LEU D N 1
ATOM 659 C CA . LEU A 1 99 ? -0.299 31.999 21.353 1.00 10.41 99 LEU D CA 1
ATOM 660 C C . LEU A 1 99 ? -1.338 32.933 21.981 1.00 13.49 99 LEU D C 1
ATOM 661 O O . LEU A 1 99 ? -1.224 33.268 23.152 1.00 12.50 99 LEU D O 1
ATOM 666 N N . LEU A 1 100 ? -2.344 33.351 21.216 1.00 13.66 100 LEU D N 1
ATOM 667 C CA . LEU A 1 100 ? -3.407 34.209 21.763 1.00 13.94 100 LEU D CA 1
ATOM 668 C C . LEU A 1 100 ? -4.195 33.488 22.861 1.00 13.71 100 LEU D C 1
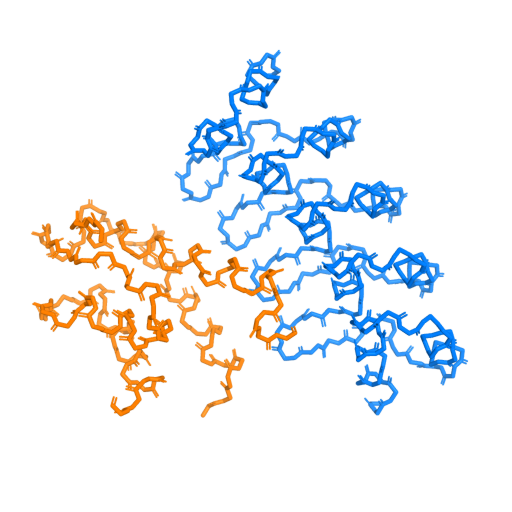ATOM 669 O O . LEU A 1 100 ? -4.538 34.088 23.894 1.00 16.00 100 LEU D O 1
ATOM 674 N N . LYS A 1 101 ? -4.474 32.208 22.634 1.00 13.83 101 LYS D N 1
ATOM 675 C CA . LYS A 1 101 ? -5.189 31.379 23.612 1.00 15.82 101 LYS D CA 1
ATOM 676 C C . LYS A 1 101 ? -4.450 31.390 24.946 1.00 15.70 101 LYS D C 1
ATOM 677 O O . LYS A 1 101 ? -5.084 31.449 26.017 1.00 19.55 101 LYS D O 1
ATOM 683 N N . TYR A 1 102 ? -3.116 31.333 24.885 1.00 13.27 102 TYR D N 1
ATOM 684 C CA . TYR A 1 102 ? -2.276 31.301 26.097 1.00 13.48 102 TYR D CA 1
ATOM 685 C C . TYR A 1 102 ? -1.778 32.658 26.584 1.00 12.10 102 TYR D C 1
ATOM 686 O O . TYR A 1 102 ? -0.809 32.747 27.340 1.00 17.66 102 TYR D O 1
ATOM 695 N N . GLY A 1 103 ? -2.458 33.711 26.137 1.00 10.91 103 GLY D N 1
ATOM 696 C CA . GLY A 1 103 ? -2.280 35.046 26.692 1.00 13.21 103 GLY D CA 1
ATOM 697 C C . GLY A 1 103 ? -1.328 36.008 26.007 1.00 12.25 103 GLY D C 1
ATOM 698 O O . GLY A 1 103 ? -0.931 37.013 26.588 1.00 15.19 103 GLY D O 1
ATOM 699 N N . ALA A 1 104 ? -0.948 35.720 24.767 1.00 13.34 104 ALA D N 1
ATOM 700 C CA . ALA A 1 104 ? -0.117 36.674 24.047 1.00 12.47 104 ALA D CA 1
ATOM 701 C C . ALA A 1 104 ? -0.790 38.037 23.976 1.00 13.09 104 ALA D C 1
ATOM 702 O O . ALA A 1 104 ? -2.005 38.150 23.772 1.00 14.53 104 ALA D O 1
ATOM 704 N N . ASP A 1 105 ? 0.029 39.070 24.150 1.00 14.90 105 ASP D N 1
ATOM 705 C CA . ASP A 1 105 ? -0.385 40.453 24.003 1.00 14.70 105 ASP D CA 1
ATOM 706 C C . ASP A 1 105 ? -0.564 40.751 22.527 1.00 14.69 105 ASP D C 1
ATOM 707 O O . ASP A 1 105 ? 0.414 40.850 21.779 1.00 15.74 105 ASP D O 1
ATOM 712 N N . VAL A 1 106 ? -1.820 40.891 22.119 1.00 13.81 106 VAL D N 1
ATOM 713 C CA . VAL A 1 106 ? -2.156 41.088 20.702 1.00 12.86 106 VAL D CA 1
ATOM 714 C C . VAL A 1 106 ? -1.555 42.389 20.137 1.00 13.93 106 VAL D C 1
ATOM 715 O O . VAL A 1 106 ? -1.368 42.510 18.916 1.00 15.51 106 VAL D O 1
ATOM 719 N N . ASN A 1 107 ? -1.255 43.349 21.016 1.00 14.33 107 ASN D N 1
ATOM 720 C CA . ASN A 1 107 ? -0.777 44.678 20.612 1.00 14.45 107 ASN D CA 1
ATOM 721 C C . ASN A 1 107 ? 0.672 44.984 20.995 1.00 13.07 107 ASN D C 1
ATOM 722 O O . ASN A 1 107 ? 1.074 46.155 21.050 1.00 18.24 107 ASN D O 1
ATOM 727 N N . ALA A 1 108 ? 1.452 43.934 21.260 1.00 13.33 108 ALA D N 1
ATOM 728 C CA . ALA A 1 108 ? 2.866 44.097 21.605 1.00 15.18 108 ALA D CA 1
ATOM 729 C C . ALA A 1 108 ? 3.572 44.885 20.516 1.00 15.22 108 ALA D C 1
ATOM 730 O O . ALA A 1 108 ? 3.316 44.694 19.312 1.00 15.87 108 ALA D O 1
ATOM 732 N N . SER A 1 109 ? 4.463 45.775 20.943 1.00 14.76 109 SER D N 1
ATOM 733 C CA . SER A 1 109 ? 5.158 46.676 20.026 1.00 13.48 109 SER D CA 1
ATOM 734 C C . SER A 1 109 ? 6.657 46.372 19.991 1.00 14.91 109 SER D C 1
ATOM 735 O O . SER A 1 109 ? 7.293 46.270 21.040 1.00 16.27 109 SER D O 1
ATOM 738 N N . ASP A 1 110 ? 7.229 46.228 18.792 1.00 14.17 110 ASP D N 1
ATOM 739 C CA . ASP A 1 110 ? 8.660 45.920 18.656 1.00 11.99 110 ASP D CA 1
ATOM 740 C C . ASP A 1 110 ? 9.484 47.216 18.676 1.00 14.15 110 ASP D C 1
ATOM 741 O O . ASP A 1 110 ? 8.942 48.292 18.980 1.00 15.18 110 ASP D O 1
ATOM 746 N N . ILE A 1 111 ? 10.776 47.103 18.356 1.00 14.71 111 ILE D N 1
ATOM 747 C CA . ILE A 1 111 ? 11.734 48.219 18.470 1.00 14.48 111 ILE D CA 1
ATOM 748 C C . ILE A 1 111 ? 11.364 49.442 17.607 1.00 15.15 111 ILE D C 1
ATOM 749 O O . ILE A 1 111 ? 11.779 50.573 17.918 1.00 16.19 111 ILE D O 1
ATOM 754 N N . THR A 1 112 ? 10.596 49.229 16.541 1.00 15.25 112 THR D N 1
ATOM 755 C CA . THR A 1 112 ? 10.140 50.358 15.717 1.00 14.17 112 THR D CA 1
ATOM 756 C C . THR A 1 112 ? 8.634 50.549 15.784 1.00 13.28 112 THR D C 1
ATOM 757 O O . THR A 1 112 ? 8.045 51.178 14.905 1.00 16.00 112 THR D O 1
ATOM 761 N N . GLY A 1 113 ? 8.023 49.999 16.836 1.00 13.28 113 GLY D N 1
ATOM 762 C CA . GLY A 1 113 ? 6.595 50.187 17.093 1.00 15.75 113 GLY D CA 1
ATOM 763 C C . GLY A 1 113 ? 5.667 49.324 16.242 1.00 13.38 113 GLY D C 1
ATOM 764 O O . GLY A 1 113 ? 4.469 49.582 16.198 1.00 15.51 113 GLY D O 1
ATOM 765 N N . GLU A 1 114 ? 6.209 48.302 15.567 1.00 13.45 114 GLU D N 1
ATOM 766 C CA . GLU A 1 114 ? 5.348 47.390 14.784 1.00 13.82 114 GLU D CA 1
ATOM 767 C C . GLU A 1 114 ? 4.616 46.443 15.723 1.00 13.32 114 GLU D C 1
ATOM 768 O O . GLU A 1 114 ? 5.223 45.857 16.626 1.00 15.73 114 GLU D O 1
ATOM 774 N N . THR A 1 115 ? 3.318 46.307 15.497 1.00 12.44 115 THR D N 1
ATOM 775 C CA . THR A 1 115 ? 2.504 45.331 16.221 1.00 13.87 115 THR D CA 1
ATOM 776 C C . THR A 1 115 ? 2.369 44.098 15.319 1.00 11.87 115 THR D C 1
ATOM 777 O O . THR A 1 115 ? 2.700 44.150 14.117 1.00 13.03 115 THR D O 1
ATOM 781 N N . PRO A 1 116 ? 1.881 42.970 15.875 1.00 11.66 116 PRO D N 1
ATOM 782 C CA . PRO A 1 116 ? 1.631 41.804 15.025 1.00 10.73 116 PRO D CA 1
ATOM 783 C C . PRO A 1 116 ? 0.700 42.134 13.846 1.00 11.37 116 PRO D C 1
ATOM 784 O O . PRO A 1 116 ? 0.891 41.590 12.753 1.00 13.40 116 PRO D O 1
ATOM 788 N N . LEU A 1 117 ? -0.285 43.008 14.057 1.00 12.66 117 LEU D N 1
ATOM 789 C CA . LEU A 1 117 ? -1.171 43.452 12.966 1.00 13.56 117 LEU D CA 1
ATOM 790 C C . LEU A 1 117 ? -0.396 44.154 11.842 1.00 13.87 117 LEU D C 1
ATOM 791 O O . LEU A 1 117 ? -0.696 43.954 10.652 1.00 14.54 117 LEU D O 1
ATOM 796 N N . HIS A 1 118 ? 0.598 44.973 12.201 1.00 13.45 118 HIS D N 1
ATOM 797 C CA . HIS A 1 118 ? 1.437 45.600 11.176 1.00 13.58 118 HIS D CA 1
ATOM 798 C C . HIS A 1 118 ? 2.112 44.549 10.320 1.00 12.93 118 HIS D C 1
ATOM 799 O O . HIS A 1 118 ? 2.154 44.681 9.103 1.00 15.71 118 HIS D O 1
ATOM 806 N N . LEU A 1 119 ? 2.643 43.500 10.960 1.00 12.71 119 LEU D N 1
ATOM 807 C CA . LEU A 1 119 ? 3.428 42.496 10.244 1.00 13.07 119 LEU D CA 1
ATOM 808 C C . LEU A 1 119 ? 2.539 41.599 9.386 1.00 13.51 119 LEU D C 1
ATOM 809 O O . LEU A 1 119 ? 2.937 41.213 8.276 1.00 14.21 119 LEU D O 1
ATOM 814 N N . ALA A 1 120 ? 1.344 41.268 9.888 1.00 12.85 120 ALA D N 1
ATOM 815 C CA . ALA A 1 120 ? 0.382 40.481 9.104 1.00 11.99 120 ALA D CA 1
ATOM 816 C C . ALA A 1 120 ? -0.075 41.265 7.876 1.00 14.95 120 ALA D C 1
ATOM 817 O O . ALA A 1 120 ? -0.265 40.680 6.811 1.00 16.58 120 ALA D O 1
ATOM 819 N N . ALA A 1 121 ? -0.245 42.581 8.037 1.00 14.95 121 ALA D N 1
ATOM 820 C CA . ALA A 1 121 ? -0.614 43.455 6.919 1.00 16.48 121 ALA D CA 1
ATOM 821 C C . ALA A 1 121 ? 0.505 43.485 5.885 1.00 16.19 121 ALA D C 1
ATOM 822 O O . ALA A 1 121 ? 0.259 43.455 4.669 1.00 16.94 121 ALA D O 1
ATOM 824 N N . GLN A 1 122 ? 1.740 43.541 6.369 1.00 13.76 122 GLN D N 1
ATOM 825 C CA . GLN A 1 122 ? 2.911 43.606 5.498 1.00 14.81 122 GLN D CA 1
ATOM 826 C C . GLN A 1 122 ? 2.987 42.401 4.559 1.00 17.79 122 GLN D C 1
ATOM 827 O O . GLN A 1 122 ? 3.233 42.557 3.367 1.00 18.30 122 GLN D O 1
ATOM 833 N N . ILE A 1 123 ? 2.774 41.203 5.106 1.00 15.31 123 ILE D N 1
ATOM 834 C CA . ILE A 1 123 ? 2.910 39.967 4.341 1.00 15.63 123 ILE D CA 1
ATOM 835 C C . ILE A 1 123 ? 1.628 39.591 3.621 1.00 17.50 123 ILE D C 1
ATOM 836 O O . ILE A 1 123 ? 1.616 38.638 2.838 1.00 22.23 123 ILE D O 1
ATOM 841 N N . GLY A 1 124 ? 0.556 40.334 3.885 1.00 16.73 124 GLY D N 1
ATOM 842 C CA . GLY A 1 124 ? -0.705 40.089 3.193 1.00 20.40 124 GLY D CA 1
ATOM 843 C C . GLY A 1 124 ? -1.377 38.795 3.613 1.00 19.55 124 GLY D C 1
ATOM 844 O O . GLY A 1 124 ? -1.825 38.027 2.763 1.00 22.67 124 GLY D O 1
ATOM 845 N N . HIS A 1 125 ? -1.447 38.553 4.924 1.00 16.52 125 HIS D N 1
ATOM 846 C CA . HIS A 1 125 ? -2.115 37.358 5.427 1.00 12.73 125 HIS D CA 1
ATOM 847 C C . HIS A 1 125 ? -3.452 37.727 6.041 1.00 16.35 125 HIS D C 1
ATOM 848 O O . HIS A 1 125 ? -3.540 38.068 7.225 1.00 17.57 125 HIS D O 1
ATOM 855 N N . LEU A 1 126 ? -4.506 37.662 5.236 1.00 16.11 126 LEU D N 1
ATOM 856 C CA . LEU A 1 126 ? -5.818 38.100 5.702 1.00 16.92 126 LEU D CA 1
ATOM 857 C C . LEU A 1 126 ? -6.400 37.308 6.879 1.00 15.09 126 LEU D C 1
ATOM 858 O O . LEU A 1 126 ? -7.014 37.885 7.784 1.00 17.90 126 LEU D O 1
ATOM 863 N N . GLU A 1 127 ? -6.210 35.992 6.869 1.00 19.00 127 GLU D N 1
ATOM 864 C CA . GLU A 1 127 ? -6.749 35.150 7.932 1.00 18.24 127 GLU D CA 1
ATOM 865 C C . GLU A 1 127 ? -6.119 35.530 9.267 1.00 15.00 127 GLU D C 1
ATOM 866 O O . GLU A 1 127 ? -6.814 35.629 10.285 1.00 17.20 127 GLU D O 1
ATOM 872 N N . ILE A 1 128 ? -4.801 35.746 9.267 1.00 15.61 128 ILE D N 1
ATOM 873 C CA . ILE A 1 128 ? -4.135 36.179 10.501 1.00 12.28 128 ILE D CA 1
ATOM 874 C C . ILE A 1 128 ? -4.608 37.576 10.928 1.00 14.33 128 ILE D C 1
ATOM 875 O O . ILE A 1 128 ? -4.850 37.811 12.099 1.00 15.56 128 ILE D O 1
ATOM 880 N N . VAL A 1 129 ? -4.741 38.504 9.984 1.00 12.87 129 VAL D N 1
ATOM 881 C CA . VAL A 1 129 ? -5.315 39.812 10.281 1.00 13.46 129 VAL D CA 1
ATOM 882 C C . VAL A 1 129 ? -6.664 39.650 10.986 1.00 13.58 129 VAL D C 1
ATOM 883 O O . VAL A 1 129 ? -6.914 40.278 12.015 1.00 16.02 129 VAL D O 1
ATOM 887 N N . GLU A 1 130 ? -7.523 38.802 10.424 1.00 15.66 130 GLU D N 1
ATOM 888 C CA . GLU A 1 130 ? -8.856 38.607 10.979 1.00 17.93 130 GLU D CA 1
ATOM 889 C C . GLU A 1 130 ? -8.807 38.054 12.407 1.00 16.50 130 GLU D C 1
ATOM 890 O O . GLU A 1 130 ? -9.549 38.523 13.281 1.00 17.03 130 GLU D O 1
ATOM 896 N N . VAL A 1 131 ? -7.945 37.069 12.646 1.00 15.72 131 VAL D N 1
ATOM 897 C CA . VAL A 1 131 ? -7.816 36.517 13.994 1.00 14.98 131 VAL D CA 1
ATOM 898 C C . VAL A 1 131 ? -7.323 37.590 14.971 1.00 17.97 131 VAL D C 1
ATOM 899 O O . VAL A 1 131 ? -7.826 37.712 16.084 1.00 16.71 131 VAL D O 1
ATOM 903 N N . LEU A 1 132 ? -6.334 38.372 14.555 1.00 15.66 132 LEU D N 1
ATOM 904 C CA . LEU A 1 132 ? -5.811 39.416 15.427 1.00 10.86 132 LEU D CA 1
ATOM 905 C C . LEU A 1 132 ? -6.894 40.434 15.783 1.00 14.90 132 LEU D C 1
ATOM 906 O O . LEU A 1 132 ? -6.999 40.867 16.929 1.00 16.53 132 LEU D O 1
ATOM 911 N N . LEU A 1 133 ? -7.700 40.809 14.793 1.00 14.95 133 LEU D N 1
ATOM 912 C CA . LEU A 1 133 ? -8.808 41.745 15.016 1.00 13.87 133 LEU D CA 1
ATOM 913 C C . LEU A 1 133 ? -9.816 41.162 15.995 1.00 16.04 133 LEU D C 1
ATOM 914 O O . LEU A 1 133 ? -10.309 41.870 16.869 1.00 18.01 133 LEU D O 1
ATOM 919 N N . LYS A 1 134 ? -10.110 39.874 15.839 1.00 17.23 134 LYS D N 1
ATOM 920 C CA . LYS A 1 134 ? -11.072 39.194 16.709 1.00 19.65 134 LYS D CA 1
ATOM 921 C C . LYS A 1 134 ? -10.602 39.220 18.163 1.00 19.19 134 LYS D C 1
ATOM 922 O O . LYS A 1 134 ? -11.420 39.155 19.089 1.00 22.38 134 LYS D O 1
ATOM 928 N N . HIS A 1 135 ? -9.287 39.316 18.359 1.00 15.81 135 HIS D N 1
ATOM 929 C CA . HIS A 1 135 ? -8.690 39.334 19.695 1.00 17.48 135 HIS D CA 1
ATOM 930 C C . HIS A 1 135 ? -8.294 40.735 20.165 1.00 20.80 135 HIS D C 1
ATOM 931 O O . HIS A 1 135 ? -7.500 40.891 21.104 1.00 19.19 135 HIS D O 1
ATOM 938 N N . GLY A 1 136 ? -8.851 41.749 19.509 1.00 20.44 136 GLY D N 1
ATOM 939 C CA . GLY A 1 136 ? -8.711 43.134 19.946 1.00 19.02 136 GLY D CA 1
ATOM 940 C C . GLY A 1 136 ? -7.482 43.880 19.455 1.00 19.88 136 GLY D C 1
ATOM 941 O O . GLY A 1 136 ? -7.046 44.849 20.093 1.00 20.08 136 GLY D O 1
ATOM 942 N N . ALA A 1 137 ? -6.916 43.447 18.330 1.00 14.63 137 ALA D N 1
ATOM 943 C CA . ALA A 1 137 ? -5.812 44.206 17.730 1.00 15.17 137 ALA D CA 1
ATOM 944 C C . ALA A 1 137 ? -6.239 45.644 17.428 1.00 16.00 137 ALA D C 1
ATOM 945 O O . ALA A 1 137 ? -7.361 45.895 16.972 1.00 19.22 137 ALA D O 1
ATOM 947 N N . ASP A 1 138 ? -5.320 46.571 17.690 1.00 19.84 138 ASP D N 1
ATOM 948 C CA . ASP A 1 138 ? -5.536 48.012 17.561 1.00 16.04 138 ASP D CA 1
ATOM 949 C C . ASP A 1 138 ? -5.291 48.469 16.124 1.00 16.04 138 ASP D C 1
ATOM 950 O O . ASP A 1 138 ? -4.143 48.582 15.699 1.00 18.11 138 ASP D O 1
ATOM 955 N N . VAL A 1 139 ? -6.366 48.729 15.382 1.00 17.72 139 VAL D N 1
ATOM 956 C CA . VAL A 1 139 ? -6.218 49.209 13.995 1.00 16.11 139 VAL D CA 1
ATOM 957 C C . VAL A 1 139 ? -5.599 50.602 13.905 1.00 16.79 139 VAL D C 1
ATOM 958 O O . VAL A 1 139 ? -5.100 50.998 12.852 1.00 19.32 139 VAL D O 1
ATOM 962 N N . ASN A 1 140 ? -5.628 51.351 15.004 1.00 15.33 140 ASN D N 1
ATOM 963 C CA . ASN A 1 140 ? -5.162 52.728 14.975 1.00 17.69 140 ASN D CA 1
ATOM 964 C C . ASN A 1 140 ? -3.713 52.866 15.441 1.00 16.48 140 ASN D C 1
ATOM 965 O O . ASN A 1 140 ? -3.174 53.973 15.486 1.00 22.33 140 ASN D O 1
ATOM 970 N N . ALA A 1 141 ? -3.085 51.740 15.784 1.00 15.79 141 ALA D N 1
ATOM 971 C CA . ALA A 1 141 ? -1.695 51.746 16.272 1.00 16.96 141 ALA D CA 1
ATOM 972 C C . ALA A 1 141 ? -0.736 52.282 15.205 1.00 20.46 141 ALA D C 1
ATOM 973 O O . ALA A 1 141 ? -0.677 51.773 14.087 1.00 18.81 141 ALA D O 1
ATOM 975 N N . GLN A 1 142 ? 0.013 53.315 15.559 1.00 17.62 142 GLN D N 1
ATOM 976 C CA . GLN A 1 142 ? 1.008 53.856 14.644 1.00 15.30 142 GLN D CA 1
ATOM 977 C C . GLN A 1 142 ? 2.374 53.378 15.078 1.00 17.50 142 GLN D C 1
ATOM 978 O O . GLN A 1 142 ? 2.711 53.429 16.279 1.00 17.01 142 GLN D O 1
ATOM 984 N N . ASP A 1 143 ? 3.165 52.912 14.110 1.00 15.09 143 ASP D N 1
ATOM 985 C CA . ASP A 1 143 ? 4.560 52.552 14.383 1.00 14.08 143 ASP D CA 1
ATOM 986 C C . ASP A 1 143 ? 5.427 53.817 14.436 1.00 17.89 143 ASP D C 1
ATOM 987 O O . ASP A 1 143 ? 4.901 54.937 14.310 1.00 18.09 143 ASP D O 1
ATOM 992 N N . LYS A 1 144 ? 6.731 53.647 14.620 1.00 14.84 144 LYS D N 1
ATOM 993 C CA . LYS A 1 144 ? 7.632 54.805 14.801 1.00 15.53 144 LYS D CA 1
ATOM 994 C C . LYS A 1 144 ? 7.926 55.522 13.501 1.00 23.44 144 LYS D C 1
ATOM 995 O O . LYS A 1 144 ? 8.658 56.514 13.489 1.00 27.03 144 LYS D O 1
ATOM 1001 N N . PHE A 1 145 ? 7.351 55.013 12.414 1.00 19.18 145 PHE D N 1
ATOM 1002 C CA . PHE A 1 145 ? 7.369 55.689 11.116 1.00 19.35 145 PHE D CA 1
ATOM 1003 C C . PHE A 1 145 ? 6.026 56.358 10.777 1.00 18.95 145 PHE D C 1
ATOM 1004 O O . PHE A 1 145 ? 5.835 56.845 9.654 1.00 27.71 145 PHE D O 1
ATOM 1012 N N . GLY A 1 146 ? 5.107 56.378 11.743 1.00 17.78 146 GLY D N 1
ATOM 1013 C CA . GLY A 1 146 ? 3.803 57.011 11.587 1.00 19.16 146 GLY D CA 1
ATOM 1014 C C . GLY A 1 146 ? 2.760 56.188 10.847 1.00 23.58 146 GLY D C 1
ATOM 1015 O O . GLY A 1 146 ? 1.694 56.707 10.497 1.00 23.25 146 GLY D O 1
ATOM 1016 N N . LYS A 1 147 ? 3.058 54.911 10.607 1.00 19.00 147 LYS D N 1
ATOM 1017 C CA . LYS A 1 147 ? 2.191 54.070 9.782 1.00 16.12 147 LYS D CA 1
ATOM 1018 C C . LYS A 1 147 ? 1.271 53.202 10.631 1.00 16.52 147 LYS D C 1
ATOM 1019 O O . LYS A 1 147 ? 1.708 52.582 11.614 1.00 15.66 147 LYS D O 1
ATOM 1025 N N . THR A 1 148 ? 0.003 53.168 10.245 1.00 15.72 148 THR D N 1
ATOM 1026 C CA . THR A 1 148 ? -0.960 52.215 10.801 1.00 15.44 148 THR D CA 1
ATOM 1027 C C . THR A 1 148 ? -0.845 50.900 10.016 1.00 14.37 148 THR D C 1
ATOM 1028 O O . THR A 1 148 ? -0.248 50.861 8.936 1.00 13.90 148 THR D O 1
ATOM 1032 N N . PRO A 1 149 ? -1.413 49.805 10.545 1.00 12.60 149 PRO D N 1
ATOM 1033 C CA . PRO A 1 149 ? -1.471 48.566 9.769 1.00 12.15 149 PRO D CA 1
ATOM 1034 C C . PRO A 1 149 ? -2.103 48.729 8.376 1.00 13.27 149 PRO D C 1
ATOM 1035 O O . PRO A 1 149 ? -1.592 48.144 7.405 1.00 14.27 149 PRO D O 1
ATOM 1039 N N . ALA A 1 150 ? -3.188 49.504 8.271 1.00 14.35 150 ALA D N 1
ATOM 1040 C CA . ALA A 1 150 ? -3.802 49.767 6.947 1.00 13.63 150 ALA D CA 1
ATOM 1041 C C . ALA A 1 150 ? -2.834 50.434 5.983 1.00 14.27 150 ALA D C 1
ATOM 1042 O O . ALA A 1 150 ? -2.841 50.109 4.789 1.00 16.22 150 ALA D O 1
ATOM 1044 N N . ASP A 1 151 ? -2.007 51.358 6.485 1.00 13.13 151 ASP D N 1
ATOM 1045 C CA . ASP A 1 151 ? -0.980 52.011 5.658 1.00 12.36 151 ASP D CA 1
ATOM 1046 C C . ASP A 1 151 ? 0.009 50.978 5.110 1.00 15.35 151 ASP D C 1
ATOM 1047 O O . ASP A 1 151 ? 0.340 50.968 3.918 1.00 17.36 151 ASP D O 1
ATOM 1052 N N . ILE A 1 152 ? 0.478 50.107 5.998 1.00 14.42 152 ILE D N 1
ATOM 1053 C CA . ILE A 1 152 ? 1.393 49.033 5.636 1.00 14.87 152 ILE D CA 1
ATOM 1054 C C . ILE A 1 152 ? 0.783 48.100 4.589 1.00 15.92 152 ILE D C 1
ATOM 1055 O O . ILE A 1 152 ? 1.461 47.718 3.627 1.00 16.36 152 ILE D O 1
ATOM 1060 N N . ALA A 1 153 ? -0.488 47.732 4.766 1.00 14.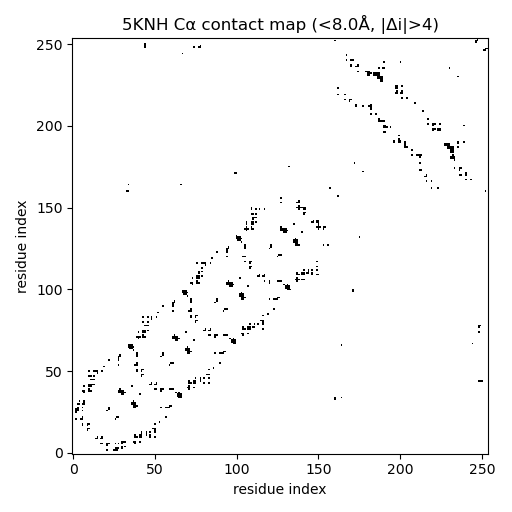22 153 ALA D N 1
ATOM 1061 C CA . ALA A 1 153 ? -1.160 46.866 3.804 1.00 13.86 153 ALA D CA 1
ATOM 1062 C C . ALA A 1 153 ? -1.186 47.517 2.423 1.00 15.74 153 ALA D C 1
ATOM 1063 O O . ALA A 1 153 ? -0.880 46.859 1.424 1.00 16.13 153 ALA D O 1
ATOM 1065 N N . ALA A 1 154 ? -1.545 48.802 2.358 1.00 13.54 154 ALA D N 1
ATOM 1066 C CA . ALA A 1 154 ? -1.568 49.494 1.071 1.00 17.17 154 ALA D CA 1
ATOM 1067 C C . ALA A 1 154 ? -0.165 49.571 0.468 1.00 14.31 154 ALA D C 1
ATOM 1068 O O . ALA A 1 154 ? -0.006 49.344 -0.741 1.00 19.21 154 ALA D O 1
ATOM 1070 N N . ASP A 1 155 ? 0.831 49.885 1.305 1.00 15.81 155 ASP D N 1
ATOM 1071 C CA . ASP A 1 155 ? 2.228 50.031 0.840 1.00 16.08 155 ASP D CA 1
ATOM 1072 C C . ASP A 1 155 ? 2.769 48.739 0.216 1.00 18.30 155 ASP D C 1
ATOM 1073 O O . ASP A 1 155 ? 3.651 48.777 -0.655 1.00 23.38 155 ASP D O 1
ATOM 1078 N N . ASN A 1 156 ? 2.239 47.605 0.662 1.00 17.78 156 ASN D N 1
ATOM 1079 C CA . ASN A 1 156 ? 2.689 46.283 0.193 1.00 17.09 156 ASN D CA 1
ATOM 1080 C C . ASN A 1 156 ? 1.724 45.600 -0.780 1.00 15.34 156 ASN D C 1
ATOM 1081 O O . ASN A 1 156 ? 1.776 44.376 -0.984 1.00 19.87 156 ASN D O 1
ATOM 1086 N N . GLY A 1 157 ? 0.839 46.391 -1.386 1.00 18.13 157 GLY D N 1
ATOM 1087 C CA . GLY A 1 157 ? -0.078 45.909 -2.406 1.00 18.48 157 GLY D CA 1
ATOM 1088 C C . GLY A 1 157 ? -1.096 44.885 -1.948 1.00 20.15 157 GLY D C 1
ATOM 1089 O O . GLY A 1 157 ? -1.424 43.947 -2.680 1.00 22.54 157 GLY D O 1
ATOM 1090 N N . HIS A 1 158 ? -1.594 45.072 -0.726 1.00 15.12 158 HIS D N 1
ATOM 1091 C CA . HIS A 1 158 ? -2.661 44.260 -0.171 1.00 18.04 158 HIS D CA 1
ATOM 1092 C C . HIS A 1 158 ? -3.898 45.101 0.117 1.00 20.30 158 HIS D C 1
ATOM 1093 O O . HIS A 1 158 ? -4.257 45.365 1.271 1.00 17.39 158 HIS D O 1
ATOM 1100 N N . GLU A 1 159 ? -4.554 45.522 -0.962 1.00 16.73 159 GLU D N 1
ATOM 1101 C CA . GLU A 1 159 ? -5.715 46.391 -0.857 1.00 16.17 159 GLU D CA 1
ATOM 1102 C C . GLU A 1 159 ? -6.860 45.786 -0.065 1.00 19.73 159 GLU D C 1
ATOM 1103 O O . GLU A 1 159 ? -7.530 46.499 0.677 1.00 24.56 159 GLU D O 1
ATOM 1109 N N . ASP A 1 160 ? -7.090 44.485 -0.215 1.00 21.92 160 ASP D N 1
ATOM 1110 C CA . ASP A 1 160 ? -8.182 43.840 0.514 1.00 27.09 160 ASP D CA 1
ATOM 1111 C C . ASP A 1 160 ? -8.022 43.967 2.035 1.00 20.51 160 ASP D C 1
ATOM 1112 O O . ASP A 1 160 ? -8.999 44.215 2.746 1.00 24.57 160 ASP D O 1
ATOM 1117 N N . ILE A 1 161 ? -6.794 43.799 2.520 1.00 17.94 161 ILE D N 1
ATOM 1118 C CA . ILE A 1 161 ? -6.479 44.014 3.943 1.00 16.60 161 ILE D CA 1
ATOM 1119 C C . ILE A 1 161 ? -6.611 45.481 4.340 1.00 19.37 161 ILE D C 1
ATOM 1120 O O . ILE A 1 161 ? -7.165 45.795 5.394 1.00 19.25 161 ILE D O 1
ATOM 1125 N N . ALA A 1 162 ? -6.101 46.377 3.494 1.00 16.15 162 ALA D N 1
ATOM 1126 C CA . ALA A 1 162 ? -6.212 47.809 3.742 1.00 16.74 162 ALA D CA 1
ATOM 1127 C C . ALA A 1 162 ? -7.676 48.191 3.939 1.00 22.95 162 ALA D C 1
ATOM 1128 O O . ALA A 1 162 ? -7.999 48.914 4.874 1.00 19.62 162 ALA D O 1
ATOM 1130 N N . GLU A 1 163 ? -8.547 47.700 3.058 1.00 21.54 163 GLU D N 1
ATOM 1131 C CA . GLU A 1 163 ? -9.978 48.028 3.132 1.00 25.47 163 GLU D CA 1
ATOM 1132 C C . GLU A 1 163 ? -10.645 47.519 4.407 1.00 24.97 163 GLU D C 1
ATOM 1133 O O . GLU A 1 163 ? -11.398 48.265 5.046 1.00 28.81 163 GLU D O 1
ATOM 1139 N N . VAL A 1 164 ? -10.372 46.260 4.774 1.00 22.37 164 VAL D N 1
ATOM 1140 C CA . VAL A 1 164 ? -10.883 45.685 6.019 1.00 21.29 164 VAL D CA 1
ATOM 1141 C C . VAL A 1 164 ? -10.485 46.569 7.195 1.00 24.02 164 VAL D C 1
ATOM 1142 O O . VAL A 1 164 ? -11.324 46.911 8.036 1.00 25.62 164 VAL D O 1
ATOM 1146 N N . LEU A 1 165 ? -9.204 46.938 7.250 1.00 19.53 165 LEU D N 1
ATOM 1147 C CA . LEU A 1 165 ? -8.690 47.722 8.366 1.00 17.75 165 LEU D CA 1
ATOM 1148 C C . LEU A 1 165 ? -9.272 49.146 8.402 1.00 25.08 165 LEU D C 1
ATOM 1149 O O . LEU A 1 165 ? -9.490 49.709 9.475 1.00 30.73 165 LEU D O 1
ATOM 1154 N N . GLN A 1 166 ? -9.518 49.714 7.228 1.00 20.36 166 GLN D N 1
ATOM 1155 C CA . GLN A 1 166 ? -10.023 51.086 7.101 1.00 24.76 166 GLN D CA 1
ATOM 1156 C C . GLN A 1 166 ? -11.516 51.207 7.410 1.00 31.39 166 GLN D C 1
ATOM 1157 O O . GLN A 1 166 ? -12.016 52.305 7.665 1.00 40.12 166 GLN D O 1
ATOM 1162 N N . LYS A 1 167 ? -12.216 50.076 7.385 1.00 28.68 167 LYS D N 1
ATOM 1163 C CA . LYS A 1 167 ? -13.630 50.026 7.746 1.00 33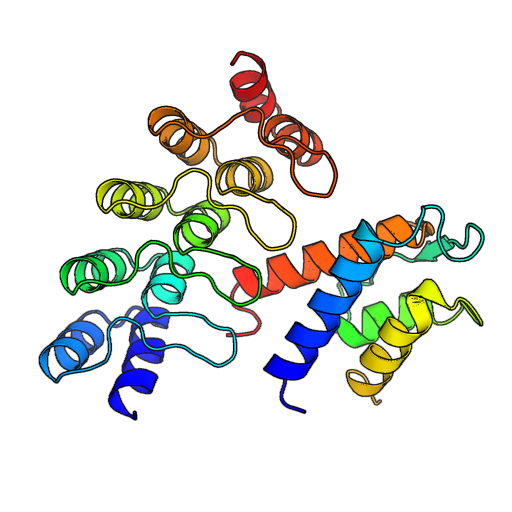.03 167 LYS D CA 1
ATOM 1164 C C . LYS A 1 167 ? -13.839 49.897 9.263 1.00 36.65 167 LYS D C 1
ATOM 1165 O O . LYS A 1 167 ? -14.978 49.799 9.726 1.00 40.13 167 LYS D O 1
ATOM 1167 N N . LEU A 1 168 ? -12.743 49.899 10.028 1.00 35.52 168 LEU D N 1
ATOM 1168 C CA . LEU A 1 168 ? -12.799 49.744 11.492 1.00 36.17 168 LEU D CA 1
ATOM 1169 C C . LEU A 1 168 ? -12.150 50.904 12.256 1.00 40.35 168 LEU D C 1
ATOM 1170 O O . LEU A 1 168 ? -11.587 51.832 11.662 1.00 37.92 168 LEU D O 1
ATOM 1175 N N . VAL B 2 3 ? 34.384 41.352 18.090 1.00 54.82 4 VAL I N 1
ATOM 1176 C CA . VAL B 2 3 ? 32.925 41.349 18.411 1.00 52.73 4 VAL I CA 1
ATOM 1177 C C . VAL B 2 3 ? 32.180 40.246 17.654 1.00 50.92 4 VAL I C 1
ATOM 1178 O O . VAL B 2 3 ? 32.372 40.081 16.445 1.00 51.86 4 VAL I O 1
ATOM 1180 N N . PRO B 2 4 ? 31.324 39.487 18.369 1.00 49.54 5 PRO I N 1
ATOM 1181 C CA . PRO B 2 4 ? 30.504 38.412 17.795 1.00 47.98 5 PRO I CA 1
ATOM 1182 C C . PRO B 2 4 ? 29.488 38.926 16.767 1.00 41.74 5 PRO I C 1
ATOM 1183 O O . PRO B 2 4 ? 29.171 40.118 16.770 1.00 39.49 5 PRO I O 1
ATOM 1187 N N . PRO B 2 5 ? 28.977 38.036 15.889 1.00 44.38 6 PRO I N 1
ATOM 1188 C CA . PRO B 2 5 ? 27.926 38.450 14.949 1.00 39.89 6 PRO I CA 1
ATOM 1189 C C . PRO B 2 5 ? 26.693 39.056 15.635 1.00 41.42 6 PRO I C 1
ATOM 1190 O O . PRO B 2 5 ? 26.051 39.944 15.062 1.00 39.09 6 PRO I O 1
ATOM 1194 N N . SER B 2 6 ? 26.368 38.585 16.843 1.00 31.95 7 SER I N 1
ATOM 1195 C CA . SER B 2 6 ? 25.201 39.088 17.575 1.00 25.92 7 SER I CA 1
ATOM 1196 C C . SER B 2 6 ? 25.404 40.518 18.069 1.00 31.37 7 SER I C 1
ATOM 1197 O O . SER B 2 6 ? 24.476 41.327 18.066 1.00 27.67 7 SER I O 1
ATOM 1200 N N . THR B 2 7 ? 26.628 40.811 18.490 1.00 33.00 8 THR I N 1
ATOM 1201 C CA . THR B 2 7 ? 27.015 42.150 18.899 1.00 33.15 8 THR I CA 1
ATOM 1202 C C . THR B 2 7 ? 26.995 43.100 17.702 1.00 27.11 8 THR I C 1
ATOM 1203 O O . THR B 2 7 ? 26.513 44.226 17.824 1.00 29.31 8 THR I O 1
ATOM 1207 N N . ALA B 2 8 ? 27.512 42.647 16.557 1.00 28.04 9 ALA I N 1
ATOM 1208 C CA . ALA B 2 8 ? 27.527 43.458 15.335 1.00 28.73 9 ALA I CA 1
ATOM 1209 C C . ALA B 2 8 ? 26.112 43.902 14.959 1.00 28.49 9 ALA I C 1
ATOM 1210 O O . ALA B 2 8 ? 25.851 45.088 14.724 1.00 27.74 9 ALA I O 1
ATOM 1212 N N . LEU B 2 9 ? 25.193 42.945 14.903 1.00 24.14 10 LEU I N 1
ATOM 1213 C CA . LEU B 2 9 ? 23.826 43.262 14.533 1.00 23.21 10 LEU I CA 1
ATOM 1214 C C . LEU B 2 9 ? 23.092 44.154 15.548 1.00 21.90 10 LEU I C 1
ATOM 1215 O O . LEU B 2 9 ? 22.424 45.117 15.157 1.00 20.30 10 LEU I O 1
ATOM 1220 N N . LYS B 2 10 ? 23.209 43.845 16.838 1.00 19.97 11 LYS I N 1
ATOM 1221 C CA . LYS B 2 10 ? 22.540 44.630 17.865 1.00 18.39 11 LYS I CA 1
ATOM 1222 C C . LYS B 2 10 ? 22.973 46.101 17.813 1.00 20.79 11 LYS I C 1
ATOM 1223 O O . LYS B 2 10 ? 22.136 47.011 17.838 1.00 19.62 11 LYS I O 1
ATOM 1226 N N . GLU B 2 11 ? 24.281 46.326 17.740 1.00 23.51 12 GLU I N 1
ATOM 1227 C CA . GLU B 2 11 ? 24.753 47.707 17.741 1.00 25.96 12 GLU I CA 1
ATOM 1228 C C . GLU B 2 11 ? 24.338 48.450 16.472 1.00 17.40 12 GLU I C 1
ATOM 1229 O O . GLU B 2 11 ? 23.970 49.629 16.545 1.00 20.83 12 GLU I O 1
ATOM 1235 N N . LEU B 2 12 ? 24.393 47.777 15.323 1.00 21.33 13 LEU I N 1
ATOM 1236 C CA . LEU B 2 12 ? 23.973 48.410 14.066 1.00 14.77 13 LEU I CA 1
ATOM 1237 C C . LEU B 2 12 ? 22.477 48.742 14.077 1.00 18.18 13 LEU I C 1
ATOM 1238 O O . LEU B 2 12 ? 22.082 49.852 13.737 1.00 17.17 13 LEU I O 1
ATOM 1243 N N . ILE B 2 13 ? 21.642 47.778 14.469 1.00 15.94 14 ILE I N 1
ATOM 1244 C CA . ILE B 2 13 ? 20.200 48.054 14.567 1.00 13.58 14 ILE I CA 1
ATOM 1245 C C . ILE B 2 13 ? 19.887 49.216 15.523 1.00 16.65 14 ILE I C 1
ATOM 1246 O O . ILE B 2 13 ? 19.127 50.113 15.170 1.00 16.22 14 ILE I O 1
ATOM 1251 N N . GLU B 2 14 ? 20.472 49.196 16.720 1.00 17.73 15 GLU I N 1
ATOM 1252 C CA . GLU B 2 14 ? 20.234 50.263 17.697 1.00 17.71 15 GLU I CA 1
ATOM 1253 C C . GLU B 2 14 ? 20.575 51.637 17.117 1.00 16.87 15 GLU I C 1
ATOM 1254 O O . GLU B 2 14 ? 19.818 52.592 17.292 1.00 19.85 15 GLU I O 1
ATOM 1260 N N . GLU B 2 15 ? 21.713 51.722 16.427 1.00 17.26 16 GLU I N 1
ATOM 1261 C CA . GLU B 2 15 ? 22.118 52.982 15.805 1.00 18.07 16 GLU I CA 1
ATOM 1262 C C . GLU B 2 15 ? 21.151 53.434 14.710 1.00 16.42 16 GLU I C 1
ATOM 1263 O O . GLU B 2 15 ? 20.807 54.607 14.634 1.00 17.07 16 GLU I O 1
ATOM 1269 N N . LEU B 2 16 ? 20.712 52.506 13.861 1.00 14.51 17 LEU I N 1
ATOM 1270 C CA . LEU B 2 16 ? 19.753 52.856 12.821 1.00 14.67 17 LEU I CA 1
ATOM 1271 C C . LEU B 2 16 ? 18.427 53.358 13.393 1.00 13.38 17 LEU I C 1
ATOM 1272 O O . LEU B 2 16 ? 17.863 54.307 12.871 1.00 17.23 17 LEU I O 1
ATOM 1277 N N . VAL B 2 17 ? 17.946 52.715 14.460 1.00 14.28 18 VAL I N 1
ATOM 1278 C CA . VAL B 2 17 ? 16.741 53.188 15.151 1.00 14.97 18 VAL I CA 1
ATOM 1279 C C . VAL B 2 17 ? 16.972 54.620 15.665 1.00 17.31 18 VAL I C 1
ATOM 1280 O O . VAL B 2 17 ? 16.123 55.499 15.462 1.00 22.47 18 VAL I O 1
ATOM 1284 N N . ASN B 2 18 ? 18.114 54.838 16.322 1.00 19.08 19 ASN I N 1
ATOM 1285 C CA . ASN B 2 18 ? 18.487 56.172 16.819 1.00 22.31 19 ASN I CA 1
ATOM 1286 C C . ASN B 2 18 ? 18.387 57.232 15.708 1.00 20.96 19 ASN I C 1
ATOM 1287 O O . ASN B 2 18 ? 17.800 58.296 15.911 1.00 23.86 19 ASN I O 1
ATOM 1292 N N . ILE B 2 19 ? 18.957 56.942 14.536 1.00 18.08 20 ILE I N 1
ATOM 1293 C CA . ILE B 2 19 ? 18.905 57.891 13.415 1.00 20.67 20 ILE I CA 1
ATOM 1294 C C . ILE B 2 19 ? 17.480 58.213 12.977 1.00 23.38 20 ILE I C 1
ATOM 1295 O O . ILE B 2 19 ? 17.138 59.382 12.775 1.00 25.72 20 ILE I O 1
ATOM 1300 N N . THR B 2 20 ? 16.643 57.183 12.827 1.00 19.59 21 THR I N 1
ATOM 1301 C CA . THR B 2 20 ? 15.293 57.395 12.300 1.00 22.91 21 THR I CA 1
ATOM 1302 C C . THR B 2 20 ? 14.440 58.250 13.226 1.00 28.92 21 THR I C 1
ATOM 1303 O O . THR B 2 20 ? 13.534 58.950 12.770 1.00 30.89 21 THR I O 1
ATOM 1307 N N . GLN B 2 21 ? 14.739 58.185 14.519 1.00 26.00 22 GLN I N 1
ATOM 1308 C CA . GLN B 2 21 ? 13.933 58.862 15.538 1.00 30.76 22 GLN I CA 1
ATOM 1309 C C . GLN B 2 21 ? 14.468 60.227 15.961 1.00 37.21 22 GLN I C 1
ATOM 1310 O O . GLN B 2 21 ? 13.685 61.109 16.338 1.00 36.51 22 GLN I O 1
ATOM 1316 N N . ASN B 2 22 ? 15.789 60.395 15.898 1.00 28.38 23 ASN I N 1
ATOM 1317 C CA . ASN B 2 22 ? 16.461 61.542 16.528 1.00 28.93 23 ASN I CA 1
ATOM 1318 C C . ASN B 2 22 ? 17.171 62.512 15.591 1.00 33.70 23 ASN I C 1
ATOM 1319 O O . ASN B 2 22 ? 17.633 63.571 16.027 1.00 33.93 23 ASN I O 1
ATOM 1324 N N . GLN B 2 23 ? 17.260 62.158 14.313 1.00 30.60 24 GLN I N 1
ATOM 1325 C CA . GLN B 2 23 ? 17.816 63.066 13.314 1.00 31.97 24 GLN I CA 1
ATOM 1326 C C . GLN B 2 23 ? 16.714 63.538 12.374 1.00 37.22 24 GLN I C 1
ATOM 1327 O O . GLN B 2 23 ? 15.880 62.742 11.925 1.00 40.16 24 GLN I O 1
ATOM 1333 N N . LYS B 2 24 ? 16.718 64.836 12.080 1.00 40.24 25 LYS I N 1
ATOM 1334 C CA . LYS B 2 24 ? 15.698 65.435 11.221 1.00 48.31 25 LYS I CA 1
ATOM 1335 C C . LYS B 2 24 ? 15.983 65.173 9.743 1.00 46.03 25 LYS I C 1
ATOM 1336 O O . LYS B 2 24 ? 17.091 65.409 9.257 1.00 45.37 25 LYS I O 1
ATOM 1338 N N . ALA B 2 25 ? 14.972 64.683 9.034 1.00 44.32 26 ALA I N 1
ATOM 1339 C CA . ALA B 2 25 ? 15.059 64.516 7.590 1.00 41.66 26 ALA I CA 1
ATOM 1340 C C . ALA B 2 25 ? 14.920 65.890 6.931 1.00 39.46 26 ALA I C 1
ATOM 1341 O O . ALA B 2 25 ? 14.172 66.735 7.432 1.00 44.73 26 ALA I O 1
ATOM 1343 N N . PRO B 2 26 ? 15.631 66.126 5.810 1.00 29.29 27 PRO I N 1
ATOM 1344 C CA . PRO B 2 26 ? 16.577 65.258 5.104 1.00 25.53 27 PRO I CA 1
ATOM 1345 C C . PRO B 2 26 ? 17.937 65.128 5.786 1.00 24.91 27 PRO I C 1
ATOM 1346 O O . PRO B 2 26 ? 18.442 66.082 6.389 1.00 27.68 27 PRO I O 1
ATOM 1350 N N . LEU B 2 27 ? 18.518 63.938 5.682 1.00 21.95 28 LEU I N 1
ATOM 1351 C CA . LEU B 2 27 ? 19.855 63.675 6.201 1.00 17.96 28 LEU I CA 1
ATOM 1352 C C . LEU B 2 27 ? 20.946 64.074 5.209 1.00 22.01 28 LEU I C 1
ATOM 1353 O O . LEU B 2 27 ? 20.734 64.092 3.988 1.00 17.61 28 LEU I O 1
ATOM 1358 N N . CYS B 2 28 ? 22.120 64.396 5.741 1.00 18.00 29 CYS I N 1
ATOM 1359 C CA . CYS B 2 28 ? 23.313 64.599 4.919 1.00 18.09 29 CYS I CA 1
ATOM 1360 C C . CYS B 2 28 ? 23.123 65.636 3.819 1.00 19.12 29 CYS I C 1
ATOM 1361 O O . CYS B 2 28 ? 23.580 65.437 2.688 1.00 17.27 29 CYS I O 1
ATOM 1364 N N . ASN B 2 29 ? 22.450 66.738 4.151 1.00 17.62 30 ASN I N 1
ATOM 1365 C CA . ASN B 2 29 ? 22.260 67.867 3.222 1.00 19.53 30 ASN I CA 1
ATOM 1366 C C . ASN B 2 29 ? 21.488 67.513 1.957 1.00 19.63 30 ASN I C 1
ATOM 1367 O O . ASN B 2 29 ? 21.673 68.148 0.921 1.00 18.62 30 ASN I O 1
ATOM 1372 N N . GLY B 2 30 ? 20.625 66.504 2.036 1.00 15.77 31 GLY I N 1
ATOM 1373 C CA . GLY B 2 30 ? 19.820 66.115 0.874 1.00 17.89 31 GLY I CA 1
ATOM 1374 C C . GLY B 2 30 ? 20.569 65.205 -0.084 1.00 17.76 31 GLY I C 1
ATOM 1375 O O . GLY B 2 30 ? 20.194 65.097 -1.259 1.00 19.78 31 GLY I O 1
ATOM 1376 N N . SER B 2 31 ? 21.621 64.548 0.402 1.00 14.33 32 SER I N 1
ATOM 1377 C CA . SER B 2 31 ? 22.361 63.562 -0.384 1.00 12.93 32 SER I CA 1
ATOM 1378 C C . SER B 2 31 ? 21.464 62.425 -0.847 1.00 14.10 32 SER I C 1
ATOM 1379 O O . SER B 2 31 ? 20.538 62.021 -0.129 1.00 16.20 32 SER I O 1
ATOM 1382 N N . MET B 2 32 ? 21.756 61.930 -2.043 1.00 13.26 33 MET I N 1
ATOM 1383 C CA . MET B 2 32 ? 21.096 60.739 -2.558 1.00 15.46 33 MET I CA 1
ATOM 1384 C C . MET B 2 32 ? 22.096 59.603 -2.738 1.00 15.33 33 MET I C 1
ATOM 1385 O O . MET B 2 32 ? 23.266 59.820 -3.092 1.00 17.95 33 MET I O 1
ATOM 1394 N N . VAL B 2 33 ? 21.623 58.382 -2.488 1.00 15.90 34 VAL I N 1
ATOM 1395 C CA . VAL B 2 33 ? 22.458 57.183 -2.601 1.00 16.18 34 VAL I CA 1
ATOM 1396 C C . VAL B 2 33 ? 21.702 56.081 -3.336 1.00 15.30 34 VAL I C 1
ATOM 1397 O O . VAL B 2 33 ? 20.479 56.112 -3.395 1.00 18.32 34 VAL I O 1
ATOM 1401 N N . TRP B 2 34 ? 22.437 55.114 -3.889 1.00 18.91 35 TRP I N 1
ATOM 1402 C CA . TRP B 2 34 ? 21.813 53.940 -4.491 1.00 20.84 35 TRP I CA 1
ATOM 1403 C C . TRP B 2 34 ? 21.256 53.038 -3.404 1.00 21.69 35 TRP I C 1
ATOM 1404 O O . TRP B 2 34 ? 21.879 52.865 -2.353 1.00 21.23 35 TRP I O 1
ATOM 1415 N N . SER B 2 35 ? 20.082 52.461 -3.648 1.00 19.49 36 SER I N 1
ATOM 1416 C CA . SER B 2 35 ? 19.499 51.513 -2.703 1.00 18.76 36 SER I CA 1
ATOM 1417 C C . SER B 2 35 ? 20.432 50.318 -2.605 1.00 14.22 36 SER I C 1
ATOM 1418 O O . SER B 2 35 ? 21.257 50.092 -3.498 1.00 20.18 36 SER I O 1
ATOM 1421 N N . ILE B 2 36 ? 20.300 49.562 -1.526 1.00 20.41 37 ILE I N 1
ATOM 1422 C CA . ILE B 2 36 ? 21.213 48.463 -1.254 1.00 17.75 37 ILE I CA 1
ATOM 1423 C C . ILE B 2 36 ? 21.135 47.428 -2.383 1.00 17.83 37 ILE I C 1
ATOM 1424 O O . ILE B 2 36 ? 20.032 47.099 -2.840 1.00 20.60 37 ILE I O 1
ATOM 1429 N N . ASN B 2 37 ? 22.296 46.934 -2.817 1.00 17.77 38 ASN I N 1
ATOM 1430 C CA . ASN B 2 37 ? 22.379 45.868 -3.826 1.00 17.97 38 ASN I CA 1
ATOM 1431 C C . ASN B 2 37 ? 22.133 44.531 -3.130 1.00 16.45 38 ASN I C 1
ATOM 1432 O O . ASN B 2 37 ? 22.979 44.067 -2.360 1.00 20.83 38 ASN I O 1
ATOM 1437 N N . LEU B 2 38 ? 20.978 43.927 -3.407 1.00 16.36 39 LEU I N 1
ATOM 1438 C CA . LEU B 2 38 ? 20.553 42.700 -2.727 1.00 16.51 39 LEU I CA 1
ATOM 1439 C C . LEU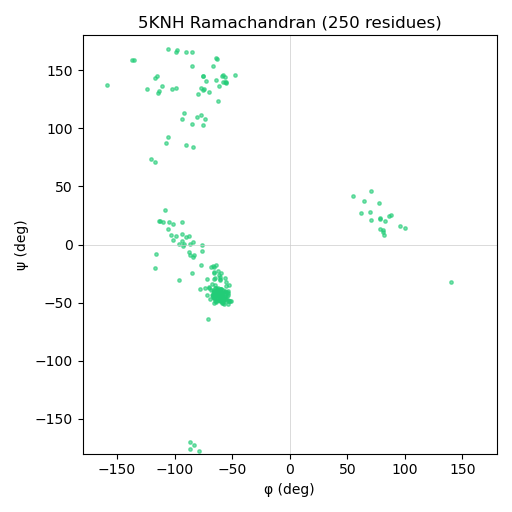 B 2 38 ? 21.289 41.459 -3.223 1.00 13.00 39 LEU I C 1
ATOM 1440 O O . LEU B 2 38 ? 21.107 40.369 -2.669 1.00 19.39 39 LEU I O 1
ATOM 1445 N N . THR B 2 39 ? 22.119 41.613 -4.257 1.00 18.46 40 THR I N 1
ATOM 1446 C CA . THR B 2 39 ? 22.934 40.488 -4.709 1.00 17.80 40 THR I CA 1
ATOM 1447 C C . THR B 2 39 ? 24.215 40.365 -3.895 1.00 18.10 40 THR I C 1
ATOM 1448 O O . THR B 2 39 ? 24.922 39.359 -4.016 1.00 17.78 40 THR I O 1
ATOM 1452 N N . ALA B 2 40 ? 24.507 41.383 -3.073 1.00 19.25 41 ALA I N 1
ATOM 1453 C CA . ALA B 2 40 ? 25.735 41.445 -2.278 1.00 14.34 41 ALA I CA 1
ATOM 1454 C C . ALA B 2 40 ? 25.463 41.170 -0.798 1.00 16.13 41 ALA I C 1
ATOM 1455 O O . ALA B 2 40 ? 24.315 41.148 -0.383 1.00 19.36 41 ALA I O 1
ATOM 1457 N N . GLY B 2 41 ? 26.527 40.962 -0.016 1.00 16.73 42 GLY I N 1
ATOM 1458 C CA . GLY B 2 41 ? 26.376 40.776 1.434 1.00 17.50 42 GLY I CA 1
ATOM 1459 C C . GLY B 2 41 ? 25.819 42.057 2.025 1.00 17.65 42 GLY I C 1
ATOM 1460 O O . GLY B 2 41 ? 26.204 43.139 1.596 1.00 17.94 42 GLY I O 1
ATOM 1461 N N . VAL B 2 42 ? 24.920 41.948 3.000 1.00 15.58 43 VAL I N 1
ATOM 1462 C CA . VAL B 2 42 ? 24.183 43.123 3.466 1.00 14.86 43 VAL I CA 1
ATOM 1463 C C . VAL B 2 42 ? 25.116 44.214 4.021 1.00 15.16 43 VAL I C 1
ATOM 1464 O O . VAL B 2 42 ? 24.922 45.405 3.743 1.00 15.34 43 VAL I O 1
ATOM 1468 N N . TYR B 2 43 ? 26.126 43.825 4.801 1.00 14.63 44 TYR I N 1
ATOM 1469 C CA . TYR B 2 43 ? 26.979 44.851 5.413 1.00 14.73 44 TYR I CA 1
ATOM 1470 C C . TYR B 2 43 ? 27.816 45.55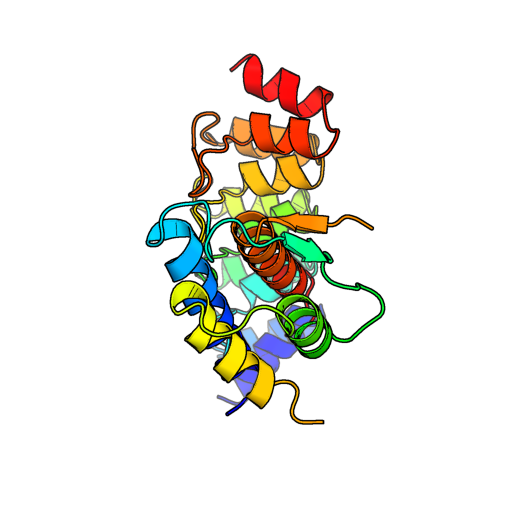1 4.346 1.00 19.28 44 TYR I C 1
ATOM 1471 O O . TYR B 2 43 ? 27.906 46.790 4.319 1.00 15.15 44 TYR I O 1
ATOM 1480 N N . CYS B 2 44 ? 28.425 44.755 3.469 1.00 19.50 45 CYS I N 1
ATOM 1481 C CA . CYS B 2 44 ? 29.224 45.302 2.384 1.00 18.54 45 CYS I CA 1
ATOM 1482 C C . CYS B 2 44 ? 28.389 46.143 1.431 1.00 15.69 45 CYS I C 1
ATOM 1483 O O . CYS B 2 44 ? 28.856 47.191 0.959 1.00 16.96 45 CYS I O 1
ATOM 1486 N N . ALA B 2 45 ? 27.166 45.691 1.151 1.00 14.19 46 ALA I N 1
ATOM 1487 C CA . ALA B 2 45 ? 26.245 46.417 0.258 1.00 15.69 46 ALA I CA 1
ATOM 1488 C C . ALA B 2 45 ? 25.889 47.780 0.849 1.00 15.32 46 ALA I C 1
ATOM 1489 O O . ALA B 2 45 ? 25.856 48.788 0.133 1.00 17.56 46 ALA I O 1
ATOM 1491 N N . ALA B 2 46 ? 25.627 47.799 2.154 1.00 13.56 47 ALA I N 1
ATOM 1492 C CA . ALA B 2 46 ? 25.292 49.039 2.841 1.00 12.51 47 ALA I CA 1
ATOM 1493 C C . ALA B 2 46 ? 26.476 50.003 2.839 1.00 13.77 47 ALA I C 1
ATOM 1494 O O . ALA B 2 46 ? 26.305 51.208 2.600 1.00 16.71 47 ALA I O 1
ATOM 1496 N N . LEU B 2 47 ? 27.672 49.472 3.103 1.00 15.42 48 LEU I N 1
ATOM 1497 C CA . LEU B 2 47 ? 28.890 50.275 3.053 1.00 14.88 48 LEU I CA 1
ATOM 1498 C C . LEU B 2 47 ? 29.040 50.920 1.666 1.00 14.33 48 LEU I C 1
ATOM 1499 O O . LEU B 2 47 ? 29.318 52.122 1.556 1.00 17.10 48 LEU I O 1
ATOM 1504 N N . GLU B 2 48 ? 28.853 50.115 0.615 1.00 15.87 49 GLU I N 1
ATOM 1505 C CA . GLU B 2 48 ? 28.993 50.590 -0.764 1.00 18.33 49 GLU I CA 1
ATOM 1506 C C . GLU B 2 48 ? 27.990 51.698 -1.109 1.00 16.17 49 GLU I C 1
ATOM 1507 O O . GLU B 2 48 ? 28.349 52.690 -1.756 1.00 21.26 49 GLU I O 1
ATOM 1513 N N . SER B 2 49 ? 26.739 51.533 -0.678 1.00 14.43 50 SER I N 1
ATOM 1514 C CA . SER B 2 49 ? 25.708 52.554 -0.916 1.00 14.60 50 SER I CA 1
ATOM 1515 C C . SER B 2 49 ? 26.097 53.913 -0.326 1.00 17.86 50 SER I C 1
ATOM 1516 O O . SER B 2 49 ? 25.846 54.956 -0.937 1.00 18.81 50 SER I O 1
ATOM 1519 N N . LEU B 2 50 ? 26.707 53.894 0.861 1.00 18.25 51 LEU I N 1
ATOM 1520 C CA . LEU B 2 50 ? 27.032 55.128 1.578 1.00 20.39 51 LEU I CA 1
ATOM 1521 C C . LEU B 2 50 ? 28.424 55.677 1.302 1.00 18.09 51 LEU I C 1
ATOM 1522 O O . LEU B 2 50 ? 28.780 56.724 1.839 1.00 19.87 51 LEU I O 1
ATOM 1527 N N . ILE B 2 51 ? 29.194 54.977 0.476 1.00 21.61 52 ILE I N 1
ATOM 1528 C CA . ILE B 2 51 ? 30.632 55.248 0.344 1.00 26.41 52 ILE I CA 1
ATOM 1529 C C . ILE B 2 51 ? 30.962 56.674 -0.137 1.00 22.94 52 ILE I C 1
ATOM 1530 O O . ILE B 2 51 ? 32.008 57.224 0.227 1.00 26.06 52 ILE I O 1
ATOM 1535 N N . ASN B 2 52 ? 30.080 57.262 -0.944 1.00 24.84 53 ASN I N 1
ATOM 1536 C CA . ASN B 2 52 ? 30.328 58.582 -1.535 1.00 25.40 53 ASN I CA 1
ATOM 1537 C C . ASN B 2 52 ? 29.794 59.762 -0.722 1.00 24.43 53 ASN I C 1
ATOM 1538 O O . ASN B 2 52 ? 29.946 60.914 -1.128 1.00 27.01 53 ASN I O 1
ATOM 1543 N N . VAL B 2 53 ? 29.172 59.463 0.419 1.00 23.06 54 VAL I N 1
ATOM 1544 C CA . VAL B 2 53 ? 28.733 60.475 1.355 1.00 21.74 54 VAL I CA 1
ATOM 1545 C C . VAL B 2 53 ? 29.882 60.662 2.336 1.00 17.08 54 VAL I C 1
ATOM 1546 O O . VAL B 2 53 ? 30.212 59.762 3.112 1.00 22.26 54 VAL I O 1
ATOM 1550 N N . SER B 2 54 ? 30.491 61.834 2.297 1.00 23.34 55 SER I N 1
ATOM 1551 C CA . SER B 2 54 ? 31.606 62.129 3.190 1.00 26.90 55 SER I CA 1
ATOM 1552 C C . SER B 2 54 ? 31.225 63.275 4.113 1.00 18.57 55 SER I C 1
ATOM 1553 O O . SER B 2 54 ? 30.526 64.213 3.711 1.00 23.35 55 SER I O 1
ATOM 1556 N N . GLY B 2 55 ? 31.693 63.183 5.356 1.00 21.08 56 GLY I N 1
ATOM 1557 C CA . GLY B 2 55 ? 31.531 64.260 6.318 1.00 24.98 56 GLY I CA 1
ATOM 1558 C C . GLY B 2 55 ? 30.116 64.470 6.805 1.00 20.55 56 GLY I C 1
ATOM 1559 O O . GLY B 2 55 ? 29.784 65.552 7.299 1.00 22.48 56 GLY I O 1
ATOM 1560 N N . CYS B 2 56 ? 29.272 63.447 6.672 1.00 16.30 57 CYS I N 1
ATOM 1561 C CA . CYS B 2 56 ? 27.928 63.551 7.225 1.00 17.74 57 CYS I CA 1
ATOM 1562 C C . CYS B 2 56 ? 27.941 62.955 8.617 1.00 15.35 57 CYS I C 1
ATOM 1563 O O . CYS B 2 56 ? 28.040 61.735 8.786 1.00 16.14 57 CYS I O 1
ATOM 1566 N N . SER B 2 57 ? 27.841 63.808 9.628 1.00 13.18 58 SER I N 1
ATOM 1567 C CA . SER B 2 57 ? 27.997 63.301 10.983 1.00 16.94 58 SER I CA 1
ATOM 1568 C C . SER B 2 57 ? 26.866 62.338 11.373 1.00 18.22 58 SER I C 1
ATOM 1569 O O . SER B 2 57 ? 27.103 61.433 12.188 1.00 15.74 58 SER I O 1
ATOM 1574 N N . ALA B 2 58 ? 25.660 62.521 10.805 1.00 14.54 59 ALA I N 1
ATOM 1575 C CA . ALA B 2 58 ? 24.509 61.657 11.147 1.00 13.92 59 ALA I CA 1
ATOM 1576 C C . ALA B 2 58 ? 24.799 60.179 10.904 1.00 14.65 59 ALA I C 1
ATOM 1577 O O . ALA B 2 58 ? 24.412 59.323 11.719 1.00 15.79 59 ALA I O 1
ATOM 1579 N N . ILE B 2 59 ? 25.473 59.878 9.794 1.00 12.17 60 ILE I N 1
ATOM 1580 C CA . ILE B 2 59 ? 25.732 58.488 9.413 1.00 11.90 60 ILE I CA 1
ATOM 1581 C C . ILE B 2 59 ? 27.150 57.999 9.731 1.00 12.59 60 ILE I C 1
ATOM 1582 O O . ILE B 2 59 ? 27.518 56.874 9.393 1.00 13.73 60 ILE I O 1
ATOM 1587 N N . GLU B 2 60 ? 27.945 58.850 10.385 1.00 14.60 61 GLU I N 1
ATOM 1588 C CA . GLU B 2 60 ? 29.348 58.531 10.631 1.00 12.64 61 GLU I CA 1
ATOM 1589 C C . GLU B 2 60 ? 29.530 57.239 11.435 1.00 14.32 61 GLU I C 1
ATOM 1590 O O . GLU B 2 60 ? 30.343 56.389 11.083 1.00 14.76 61 GLU I O 1
ATOM 1596 N N . LYS B 2 61 ? 28.771 57.090 12.518 1.00 12.84 62 LYS I N 1
ATOM 1597 C CA . LYS B 2 61 ? 28.898 55.887 13.344 1.00 12.96 62 LYS I CA 1
ATOM 1598 C C . LYS B 2 61 ? 28.455 54.637 12.572 1.00 12.81 62 LYS I C 1
ATOM 1599 O O . LYS B 2 61 ? 29.083 53.591 12.686 1.00 14.93 62 LYS I O 1
ATOM 1605 N N . THR B 2 62 ? 27.378 54.760 11.792 1.00 12.43 63 THR I N 1
ATOM 1606 C CA . THR B 2 62 ? 26.921 53.659 10.944 1.00 14.93 63 THR I CA 1
ATOM 1607 C C . THR B 2 62 ? 28.028 53.222 9.981 1.00 14.99 63 THR I C 1
ATOM 1608 O O . THR B 2 62 ? 28.294 52.016 9.846 1.00 17.56 63 THR I O 1
ATOM 1612 N N . GLN B 2 63 ? 28.665 54.189 9.321 1.00 15.57 64 GLN I N 1
ATOM 1613 C CA . GLN B 2 63 ? 29.720 53.887 8.366 1.00 12.74 64 GLN I CA 1
ATOM 1614 C C . GLN B 2 63 ? 30.900 53.213 9.058 1.00 17.04 64 GLN I C 1
ATOM 1615 O O . GLN B 2 63 ? 31.479 52.274 8.519 1.00 20.31 64 GLN I O 1
ATOM 1621 N N . ARG B 2 64 ? 31.244 53.705 10.253 1.00 16.58 65 ARG I N 1
ATOM 1622 C CA . ARG B 2 64 ? 32.334 53.141 11.053 1.00 19.84 65 ARG I CA 1
ATOM 1623 C C . ARG B 2 64 ? 32.067 51.667 11.361 1.00 18.84 65 ARG I C 1
ATOM 1624 O O . ARG B 2 64 ? 32.941 50.822 11.139 1.00 22.55 65 ARG I O 1
ATOM 1632 N N . MET B 2 65 ? 30.862 51.372 11.867 1.00 17.13 66 MET I N 1
ATOM 1633 C CA . MET B 2 65 ? 30.420 50.011 12.172 1.00 17.95 66 MET I CA 1
ATOM 1634 C C . MET B 2 65 ? 30.469 49.136 10.916 1.00 21.15 66 MET I C 1
ATOM 1635 O O . MET B 2 65 ? 31.023 48.035 10.950 1.00 26.40 66 MET I O 1
ATOM 1640 N N . LEU B 2 66 ? 29.895 49.624 9.816 1.00 17.53 67 LEU I N 1
ATOM 1641 C CA . LEU B 2 66 ? 29.850 48.856 8.565 1.00 18.96 67 LEU I CA 1
ATOM 1642 C C . LEU B 2 66 ? 31.249 48.531 8.041 1.00 21.50 67 LEU I C 1
ATOM 1643 O O . LEU B 2 66 ? 31.485 47.423 7.554 1.00 21.71 67 LEU I O 1
ATOM 1648 N N . ASN B 2 67 ? 32.171 49.489 8.140 1.00 18.50 68 ASN I N 1
ATOM 1649 C CA . ASN B 2 67 ? 33.569 49.228 7.785 1.00 22.82 68 ASN I CA 1
ATOM 1650 C C . ASN B 2 67 ? 34.168 48.058 8.560 1.00 27.45 68 ASN I C 1
ATOM 1651 O O . ASN B 2 67 ? 34.906 47.250 7.990 1.00 32.10 68 ASN I O 1
ATOM 1656 N N . GLY B 2 68 ? 33.846 47.974 9.852 1.00 24.32 69 GLY I N 1
ATOM 1657 C CA . GLY B 2 68 ? 34.315 46.893 10.709 1.00 27.25 69 GLY I CA 1
ATOM 1658 C C . GLY B 2 68 ? 33.643 45.563 10.419 1.00 32.11 69 GLY I C 1
ATOM 1659 O O . GLY B 2 68 ? 34.251 44.507 10.613 1.00 33.46 69 GLY I O 1
ATOM 1660 N N . PHE B 2 69 ? 32.392 45.608 9.955 1.00 25.51 70 PHE I N 1
ATOM 1661 C CA . PHE B 2 69 ? 31.648 44.390 9.660 1.00 22.82 70 PHE I CA 1
ATOM 1662 C C . PHE B 2 69 ? 31.951 43.857 8.254 1.00 26.47 70 PHE I C 1
ATOM 1663 O O . PHE B 2 69 ? 31.789 42.662 7.994 1.00 27.77 70 PHE I O 1
ATOM 1671 N N . CYS B 2 70 ? 32.389 44.751 7.365 1.00 23.07 71 CYS I N 1
ATOM 1672 C CA . CYS B 2 70 ? 32.852 44.419 6.019 1.00 24.94 71 CYS I CA 1
ATOM 1673 C C . CYS B 2 70 ? 34.312 44.876 5.863 1.00 36.00 71 CYS I C 1
ATOM 1674 O O . CYS B 2 70 ? 34.582 45.873 5.176 1.00 37.39 71 CYS I O 1
ATOM 1677 N N . PRO B 2 71 ? 35.261 44.153 6.496 1.00 46.99 72 PRO I N 1
ATOM 1678 C CA . PRO B 2 71 ? 36.661 44.604 6.470 1.00 56.37 72 PRO I CA 1
ATOM 1679 C C . PRO B 2 71 ? 37.305 44.578 5.075 1.00 60.01 72 PRO I C 1
ATOM 1680 O O . PRO B 2 71 ? 38.040 45.506 4.725 1.00 59.47 72 PRO I O 1
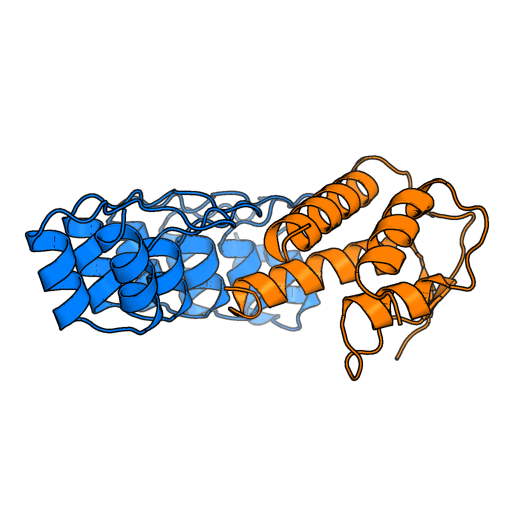ATOM 1684 N N . HIS B 2 72 ? 37.028 43.529 4.298 1.00 61.68 73 HIS I N 1
ATOM 1685 C CA . HIS B 2 72 ? 37.624 43.352 2.970 1.00 60.99 73 HIS I CA 1
ATOM 1686 C C . HIS B 2 72 ? 37.080 44.347 1.938 1.00 61.17 73 HIS I C 1
ATOM 1687 O O . HIS B 2 72 ? 35.945 44.232 1.470 1.00 56.75 73 HIS I O 1
ATOM 1689 N N . ASP B 2 86 ? 18.411 49.696 -8.066 1.00 74.23 87 ASP I N 1
ATOM 1690 C CA . ASP B 2 86 ? 17.066 49.828 -8.631 1.00 73.68 87 ASP I CA 1
ATOM 1691 C C . ASP B 2 86 ? 16.553 51.270 -8.582 1.00 72.00 87 ASP I C 1
ATOM 1692 O O . ASP B 2 86 ? 15.796 51.696 -9.461 1.00 80.07 87 ASP I O 1
ATOM 1697 N N . THR B 2 87 ? 16.965 52.014 -7.558 1.00 62.73 88 THR I N 1
ATOM 1698 C CA . THR B 2 87 ? 16.571 53.413 -7.418 1.00 47.63 88 THR I CA 1
ATOM 1699 C C . THR B 2 87 ? 17.533 54.209 -6.521 1.00 35.38 88 THR I C 1
ATOM 1700 O O . THR B 2 87 ? 17.969 53.720 -5.464 1.00 26.04 88 THR I O 1
ATOM 1704 N N . LYS B 2 88 ? 17.856 55.430 -6.955 1.00 27.65 89 LYS I N 1
ATOM 1705 C CA . LYS B 2 88 ? 18.517 56.417 -6.088 1.00 27.25 89 LYS I CA 1
ATOM 1706 C C . LYS B 2 88 ? 17.488 56.948 -5.105 1.00 23.91 89 LYS I C 1
ATOM 1707 O O . LYS B 2 88 ? 16.365 57.292 -5.487 1.00 24.56 89 LYS I O 1
ATOM 1711 N N . ILE B 2 89 ? 17.877 57.013 -3.835 1.00 16.26 90 ILE I N 1
ATOM 1712 C CA . ILE B 2 89 ? 16.970 57.381 -2.758 1.00 14.91 90 ILE I CA 1
ATOM 1713 C C . ILE B 2 89 ? 17.675 58.343 -1.797 1.00 15.97 90 ILE I C 1
ATOM 1714 O O . ILE B 2 89 ? 18.906 58.397 -1.749 1.00 17.67 90 ILE I O 1
ATOM 1719 N N . GLU B 2 90 ? 16.887 59.099 -1.039 1.00 14.71 91 GLU I N 1
ATOM 1720 C CA . GLU B 2 90 ? 17.432 59.950 0.022 1.00 13.69 91 GLU I CA 1
ATOM 1721 C C . GLU B 2 90 ? 18.028 59.079 1.119 1.00 16.68 91 GLU I C 1
ATOM 1722 O O . GLU B 2 90 ? 17.614 57.925 1.308 1.00 15.98 91 GLU I O 1
ATOM 1728 N N . VAL B 2 91 ? 18.996 59.630 1.836 1.00 14.58 92 VAL I N 1
ATOM 1729 C CA . VAL B 2 91 ? 19.652 58.894 2.922 1.00 15.25 92 VAL I CA 1
ATOM 1730 C C . VAL B 2 91 ? 18.678 58.473 4.024 1.00 14.54 92 VAL I C 1
ATOM 1731 O O . VAL B 2 91 ? 18.806 57.365 4.553 1.00 15.97 92 VAL I O 1
ATOM 1735 N N . ALA B 2 92 ? 17.717 59.326 4.375 1.00 16.49 93 ALA I N 1
ATOM 1736 C CA . ALA B 2 92 ? 16.725 58.942 5.400 1.00 15.36 93 ALA I CA 1
ATOM 1737 C C . ALA B 2 92 ? 15.963 57.677 4.991 1.00 17.87 93 ALA I C 1
ATOM 1738 O O . ALA B 2 92 ? 15.728 56.786 5.823 1.00 17.79 9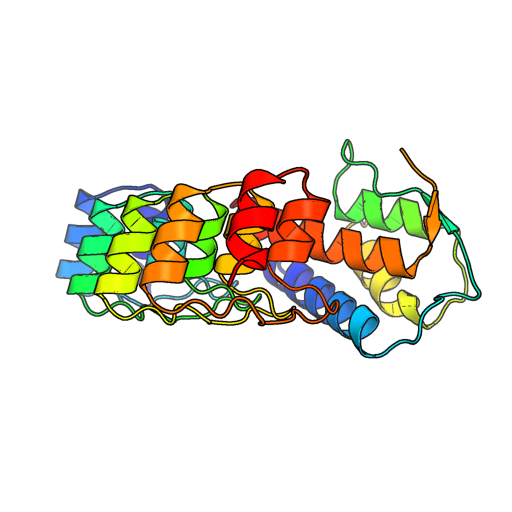3 ALA I O 1
ATOM 1740 N N . GLN B 2 93 ? 15.583 57.603 3.717 1.00 17.52 94 GLN I N 1
ATOM 1741 C CA . GLN B 2 93 ? 14.932 56.415 3.185 1.00 19.69 94 GLN I CA 1
ATOM 1742 C C . GLN B 2 93 ? 15.872 55.208 3.219 1.00 18.41 94 GLN I C 1
ATOM 1743 O O . GLN B 2 93 ? 15.440 54.092 3.530 1.00 18.07 94 GLN I O 1
ATOM 1749 N N . PHE B 2 94 ? 17.150 55.425 2.903 1.00 15.17 95 PHE I N 1
ATOM 1750 C CA . PHE B 2 94 ? 18.121 54.336 2.892 1.00 15.65 95 PHE I CA 1
ATOM 1751 C C . PHE B 2 94 ? 18.264 53.742 4.295 1.00 13.00 95 PHE I C 1
ATOM 1752 O O . PHE B 2 94 ? 18.306 52.519 4.461 1.00 15.28 95 PHE I O 1
ATOM 1760 N N . VAL B 2 95 ? 18.338 54.625 5.292 1.00 15.63 96 VAL I N 1
ATOM 1761 C CA . VAL B 2 95 ? 18.489 54.212 6.693 1.00 16.32 96 VAL I CA 1
ATOM 1762 C C . VAL B 2 95 ? 17.274 53.384 7.128 1.00 13.98 96 VAL I C 1
ATOM 1763 O O . VAL B 2 95 ? 17.437 52.311 7.721 1.00 15.97 96 VAL I O 1
ATOM 1767 N N . LYS B 2 96 ? 16.074 53.883 6.831 1.00 15.56 97 LYS I N 1
ATOM 1768 C CA . LYS B 2 96 ? 14.849 53.148 7.156 1.00 16.69 97 LYS I CA 1
ATOM 1769 C C . LYS B 2 96 ? 14.817 51.792 6.444 1.00 15.86 97 LYS I C 1
ATOM 1770 O O . LYS B 2 96 ? 14.507 50.763 7.063 1.00 15.08 97 LYS I O 1
ATOM 1776 N N . ASP B 2 97 ? 15.134 51.780 5.151 1.00 16.59 98 ASP I N 1
ATOM 1777 C CA . ASP B 2 97 ? 15.098 50.532 4.395 1.00 15.05 98 ASP I CA 1
ATOM 1778 C C . ASP B 2 97 ? 16.121 49.518 4.909 1.00 16.07 98 ASP I C 1
ATOM 1779 O O . ASP B 2 97 ? 15.847 48.311 4.935 1.00 16.72 98 ASP I O 1
ATOM 1784 N N . LEU B 2 98 ? 17.301 49.993 5.319 1.00 15.24 99 LEU I N 1
ATOM 1785 C CA . LEU B 2 98 ? 18.317 49.089 5.839 1.00 14.14 99 LEU I CA 1
ATOM 1786 C C . LEU B 2 98 ? 17.850 48.470 7.150 1.00 14.90 99 LEU I C 1
ATOM 1787 O O . LEU B 2 98 ? 17.984 47.258 7.356 1.00 13.96 99 LEU I O 1
ATOM 1792 N N . LEU B 2 99 ? 17.308 49.313 8.021 1.00 13.00 100 LEU I N 1
ATOM 1793 C CA . LEU B 2 99 ? 16.786 48.861 9.307 1.00 13.90 100 LEU I CA 1
ATOM 1794 C C . LEU B 2 99 ? 15.690 47.796 9.118 1.00 14.08 100 LEU I C 1
ATOM 1795 O O . LEU B 2 99 ? 15.722 46.729 9.768 1.00 15.06 100 LEU I O 1
ATOM 1800 N N . VAL B 2 100 ? 14.733 48.082 8.240 1.00 13.04 101 VAL I N 1
ATOM 1801 C CA . VAL B 2 100 ? 13.635 47.139 7.970 1.00 13.47 101 VAL I CA 1
ATOM 1802 C C . VAL B 2 100 ? 14.187 45.836 7.369 1.00 15.81 101 VAL I C 1
ATOM 1803 O O . VAL B 2 100 ? 13.741 44.728 7.721 1.00 14.57 101 VAL I O 1
ATOM 1807 N N . HIS B 2 101 ? 15.156 45.963 6.466 1.00 14.05 102 HIS I N 1
ATOM 1808 C CA . HIS B 2 101 ? 15.753 44.786 5.844 1.00 14.13 102 HIS I CA 1
ATOM 1809 C C . HIS B 2 101 ? 16.460 43.888 6.865 1.00 12.95 102 HIS I C 1
ATOM 1810 O O . HIS B 2 101 ? 16.322 42.659 6.822 1.00 14.65 102 HIS I O 1
ATOM 1817 N N . LEU B 2 102 ? 17.212 44.490 7.780 1.00 11.75 103 LEU I N 1
ATOM 1818 C CA . LEU B 2 102 ? 17.881 43.726 8.827 1.00 13.32 103 LEU I CA 1
ATOM 1819 C C . LEU B 2 102 ? 16.871 43.057 9.777 1.00 10.67 103 LEU I C 1
ATOM 1820 O O . LEU B 2 102 ? 17.072 41.893 10.144 1.00 12.35 103 LEU I O 1
ATOM 1825 N N . LYS B 2 103 ? 15.817 43.769 10.166 1.00 11.19 104 LYS I N 1
ATOM 1826 C CA . LYS B 2 103 ? 14.771 43.147 10.998 1.00 11.06 104 LYS I CA 1
ATOM 1827 C C . LYS B 2 103 ? 14.140 41.948 10.278 1.00 14.74 104 LYS I C 1
ATOM 1828 O O . LYS B 2 103 ? 13.961 40.876 10.879 1.00 13.95 104 LYS I O 1
ATOM 1834 N N . LYS B 2 104 ? 13.804 42.118 8.999 1.00 11.63 105 LYS I N 1
ATOM 1835 C CA . LYS B 2 104 ? 13.260 41.012 8.202 1.00 15.60 105 LYS I CA 1
ATOM 1836 C C . LYS B 2 104 ? 14.227 39.820 8.144 1.00 13.61 105 LYS I C 1
ATOM 1837 O O . LYS B 2 104 ? 13.814 38.678 8.376 1.00 14.98 105 LYS I O 1
ATOM 1843 N N . LEU B 2 105 ? 15.504 40.070 7.840 1.00 12.27 106 LEU I N 1
ATOM 1844 C CA . LEU B 2 105 ? 16.498 38.999 7.851 1.00 14.16 106 LEU I CA 1
ATOM 1845 C C . LEU B 2 105 ? 16.515 38.260 9.195 1.00 12.21 106 LEU I C 1
ATOM 1846 O O . LEU B 2 105 ? 16.624 37.035 9.229 1.00 13.78 106 LEU I O 1
ATOM 1851 N N . PHE B 2 106 ? 16.408 39.007 10.293 1.00 12.33 107 PHE I N 1
ATOM 1852 C CA . PHE B 2 106 ? 16.387 38.369 11.596 1.00 12.46 107 PHE I CA 1
ATOM 1853 C C . PHE B 2 106 ? 15.107 37.522 11.791 1.00 13.33 107 PHE I C 1
ATOM 1854 O O . PHE B 2 106 ? 15.167 36.394 12.320 1.00 13.53 107 PHE I O 1
ATOM 1862 N N . ARG B 2 107 ? 13.965 38.055 11.371 1.00 13.02 108 ARG I N 1
ATOM 1863 C CA . ARG B 2 107 ? 12.682 37.337 11.515 1.00 13.07 108 ARG I CA 1
ATOM 1864 C C . ARG B 2 107 ? 12.653 36.121 10.586 1.00 15.74 108 ARG I C 1
ATOM 1865 O O . ARG B 2 107 ? 11.857 35.204 10.788 1.00 15.32 108 ARG I O 1
ATOM 1873 N N . GLU B 2 108 ? 13.526 36.131 9.577 1.00 14.09 109 GLU I N 1
ATOM 1874 C CA . GLU B 2 108 ? 13.612 35.046 8.596 1.00 16.02 109 GLU I CA 1
ATOM 1875 C C . GLU B 2 108 ? 14.657 33.991 8.960 1.00 16.52 109 GLU I C 1
ATOM 1876 O O . GLU B 2 108 ? 14.952 33.123 8.147 1.00 18.45 109 GLU I O 1
ATOM 1882 N N . GLY B 2 109 ? 15.209 34.071 10.179 1.00 13.95 110 GLY I N 1
ATOM 1883 C CA . GLY B 2 109 ? 16.142 33.070 10.669 1.00 14.26 110 GLY I CA 1
ATOM 1884 C C . GLY B 2 109 ? 17.492 33.066 9.994 1.00 15.13 110 GLY I C 1
ATOM 1885 O O . GLY B 2 109 ? 18.153 32.033 9.920 1.00 17.51 110 GLY I O 1
ATOM 1886 N N . GLN B 2 110 ? 17.909 34.231 9.499 1.00 14.51 111 GLN I N 1
ATOM 1887 C CA . GLN B 2 110 ? 19.190 34.315 8.820 1.00 17.26 111 GLN I CA 1
ATOM 1888 C C . GLN B 2 110 ? 20.380 34.559 9.768 1.00 20.86 111 GLN I C 1
ATOM 1889 O O . GLN B 2 110 ? 21.531 34.476 9.344 1.00 21.67 111 GLN I O 1
ATOM 1895 N N . PHE B 2 111 ? 20.093 34.856 11.043 1.00 15.92 112 PHE I N 1
ATOM 1896 C CA . PHE B 2 111 ? 21.138 35.084 12.042 1.00 13.87 112 PHE I CA 1
ATOM 1897 C C . PHE B 2 111 ? 21.117 34.059 13.181 1.00 14.25 112 PHE I C 1
ATOM 1898 O O . PHE B 2 111 ? 22.115 33.882 13.889 1.00 19.11 112 PHE I O 1
ATOM 1906 N N . ASN B 2 112 ? 19.980 33.387 13.358 1.00 14.61 113 ASN I N 1
ATOM 1907 C CA . ASN B 2 112 ? 19.832 32.403 14.437 1.00 15.14 113 ASN I CA 1
ATOM 1908 C C . ASN B 2 112 ? 18.676 31.462 14.176 1.00 16.98 113 ASN I C 1
ATOM 1909 O O . ASN B 2 112 ? 18.112 31.463 13.074 1.00 17.73 113 ASN I O 1
#

Solvent-accessible surface area: 11632 Å² total; per-residue (Å²): 113,109,62,36,67,100,0,18,106,1,0,91,63,24,95,51,98,64,0,97,95,6,14,77,97,59,8,68,17,52,6,118,39,91,13,18,2,1,0,0,0,6,0,0,3,47,25,47,65,67,1,0,51,21,0,13,148,108,51,10,63,18,59,3,52,9,42,0,17,0,7,0,0,0,5,0,0,23,78,25,50,42,97,2,0,78,16,0,16,159,82,47,11,67,18,54,12,70,7,42,0,8,16,6,0,0,1,3,0,0,31,60,28,47,57,96,0,0,80,24,0,37,179,83,50,11,58,23,110,18,124,9,106,46,43,60,29,0,12,56,23,0,64,92,60,67,50,125,88,2,4,96,52,4,102,89,128,116,77,103,16,56,10,0,40,58,0,0,102,18,0,19,60,4,37,76,108,89,89,75,91,11,15,164,38,36,98,8,156,27,26,79,128,132,45,51,28,40,57,5,0,21,121,15,0,93,140,14,106,85,17,99,23,0,116,113,1,33,190,25,0,79,54,46,12,119,131,176,65,79,21,85,1,30,76,4,2,53,57,3,0,36,48,0,5,60,33,3,4,65,12,121,53,30

Sequence (254 aa):
SDLDKKLLEAARAGQDDEVRILMANGADVNARDSYGSTPLHLAAREGHLEIVEVLLKYGADVNAADFIGDTPLHLAAYRGHLEIVEVLLKYGADVNASDITGETPLHLAAQIGHLEIVEVLLKHGADVNAQDKFGKTPADIAADNGHEDIAEVLQKLVPPSTALKELIEELVNITQNQKAPLCNGSMVWSINLTAGVYCAALESLINVSGCSAIEKTQRMLNGFCPHDTKIEVAQFVKDLLVHLKKLFREGQFN

B-factor: mean 23.22, std 18.78, range [8.76, 269.72]

Secondary structure (DSSP, 8-state):
-HHHHHHHHHHHHT-HHHHHHHHHTT--TT---TTS--HHHHHHHTT-HHHHHHHHHTT--TT---TT---HHHHHHHTT-HHHHHHHHHTT--TT---TT---HHHHHHHHT-HHHHHHHHHTT--TT---TTS--HHHHHHHTT-HHHHHHHHT-/--HHHHHHHHHHHHHHHHHHSPSSPGGG-EEEPP-TTS-HHHHHHHHHTT--S-HHHHHHHHHHHHHS----EEEHHHHHHHHHHHHHHHHHTTS--